Protein AF-0000000085982881 (afdb_homodimer)

Solvent-accessible surface area (backbone atoms only — not comparable to full-atom values): 13772 Å² total; per-residue (Å²): 132,64,97,68,72,75,80,65,68,78,67,70,74,71,64,94,89,65,89,44,67,68,53,47,46,51,52,54,54,51,57,74,67,52,83,73,64,44,65,70,77,75,68,86,85,74,81,63,82,67,53,65,55,58,50,71,66,59,42,52,50,23,53,49,47,44,50,48,33,47,68,53,37,82,87,60,57,68,66,47,57,50,24,48,45,52,40,51,42,51,52,52,43,43,70,74,50,45,78,61,60,71,56,57,62,56,56,63,70,71,104,131,65,100,67,73,77,83,63,68,79,66,72,72,71,66,95,90,66,89,44,67,68,52,47,47,50,53,55,54,50,57,74,69,53,85,73,66,45,68,67,78,74,69,86,83,74,82,62,82,67,53,65,56,59,51,71,67,56,40,54,50,23,52,50,47,45,51,50,34,48,69,52,39,82,86,60,56,70,65,46,57,50,24,49,46,52,41,51,43,51,52,53,44,44,71,74,53,43,77,60,59,72,56,57,63,58,55,65,69,71,105

pLDDT: mean 71.27, std 25.79, range [20.33, 98.38]

Foldseek 3Di:
DPPPDPVPPPPPCPDDPDDDPVNVVVVVVVVVVDDDQADQPPDDDDPDPRPHDDDPVRVVVVLVVVVVVLVPDPPRDPVVVVVSVVVVVVVVCCVVPVPPPVPVVVVVVVD/DPPPDDVPPPPPCPDDPDDDPVNVVVVVVVVVVDDDQADPPPDDDDPDPRPHDDDPVRVVVVLVVVVVVLVPDPPRDPVVVVVSVVVVVVVVCCVVPVVPVVPVVVVVVVD

Structure (mmCIF, N/CA/C/O backbone):
data_AF-0000000085982881-model_v1
#
loop_
_entity.id
_entity.type
_entity.pdbx_description
1 polymer 'Uncharacterized protein'
#
loop_
_atom_site.group_PDB
_atom_site.id
_atom_site.type_symbol
_atom_site.label_atom_id
_atom_site.label_alt_id
_atom_site.label_comp_id
_atom_site.label_asym_id
_atom_site.label_entity_id
_atom_site.label_seq_id
_atom_site.pdbx_PDB_ins_code
_atom_site.Cartn_x
_atom_site.Cartn_y
_atom_site.Cartn_z
_atom_site.occupancy
_atom_site.B_iso_or_equiv
_atom_site.auth_seq_id
_atom_site.auth_comp_id
_atom_site.auth_asym_id
_atom_site.auth_atom_id
_atom_site.pdbx_PDB_model_num
ATOM 1 N N . MET A 1 1 ? 15.477 9.125 -12.07 1 20.52 1 MET A N 1
ATOM 2 C CA . MET A 1 1 ? 15.602 9.664 -10.719 1 20.52 1 MET A CA 1
ATOM 3 C C . MET A 1 1 ? 14.445 9.211 -9.844 1 20.52 1 MET A C 1
ATOM 5 O O . MET A 1 1 ? 13.281 9.477 -10.148 1 20.52 1 MET A O 1
ATOM 9 N N . LEU A 1 2 ? 14.336 8.102 -9.266 1 24.16 2 LEU A N 1
ATOM 10 C CA . LEU A 1 2 ? 13.297 7.508 -8.43 1 24.16 2 LEU A CA 1
ATOM 11 C C . LEU A 1 2 ? 12.891 8.453 -7.305 1 24.16 2 LEU A C 1
ATOM 13 O O . LEU A 1 2 ? 13.562 9.461 -7.066 1 24.16 2 LEU A O 1
ATOM 17 N N . LEU A 1 3 ? 12.398 8.141 -6.289 1 34.62 3 LEU A N 1
ATOM 18 C CA . LEU A 1 3 ? 11.969 8.969 -5.164 1 34.62 3 LEU A CA 1
ATOM 19 C C . LEU A 1 3 ? 13.062 9.945 -4.758 1 34.62 3 LEU A C 1
ATOM 21 O O . LEU A 1 3 ? 12.953 10.609 -3.721 1 34.62 3 LEU A O 1
ATOM 25 N N . ASP A 1 4 ? 14.109 10.258 -5.5 1 32.47 4 ASP A N 1
ATOM 26 C CA . ASP A 1 4 ? 15.141 11.219 -5.113 1 32.47 4 ASP A CA 1
ATOM 27 C C . ASP A 1 4 ? 14.555 12.617 -4.953 1 32.47 4 ASP A C 1
ATOM 29 O O . ASP A 1 4 ? 15.039 13.406 -4.141 1 32.47 4 ASP A O 1
ATOM 33 N N . ASP A 1 5 ? 13.984 13.195 -5.965 1 34.97 5 ASP A N 1
ATOM 34 C CA . ASP A 1 5 ? 14.156 14.641 -6.094 1 34.97 5 ASP A CA 1
ATOM 35 C C . ASP A 1 5 ? 13.43 15.375 -4.973 1 34.97 5 ASP A C 1
ATOM 37 O O . ASP A 1 5 ? 13.977 16.312 -4.379 1 34.97 5 ASP A O 1
ATOM 41 N N . PHE A 1 6 ? 12.055 15.688 -5.219 1 32.5 6 PHE A N 1
ATOM 42 C CA . PHE A 1 6 ? 11.43 16.953 -4.844 1 32.5 6 PHE A CA 1
ATOM 43 C C . PHE A 1 6 ? 11.031 16.953 -3.373 1 32.5 6 PHE A C 1
ATOM 45 O O . PHE A 1 6 ? 10.383 17.875 -2.896 1 32.5 6 PHE A O 1
ATOM 52 N N . LEU A 1 7 ? 11.102 15.781 -2.777 1 33.47 7 LEU A N 1
ATOM 53 C CA . LEU A 1 7 ? 10.523 16.094 -1.474 1 33.47 7 LEU A CA 1
ATOM 54 C C . LEU A 1 7 ? 11.422 17.031 -0.685 1 33.47 7 LEU A C 1
ATOM 56 O O . LEU A 1 7 ? 12.375 16.594 -0.042 1 33.47 7 LEU A O 1
ATOM 60 N N . PHE A 1 8 ? 11.953 18.094 -1.4 1 31.64 8 PHE A N 1
ATOM 61 C CA . PHE A 1 8 ? 12.727 19.094 -0.686 1 31.64 8 PHE A CA 1
ATOM 62 C C . PHE A 1 8 ? 11.977 19.594 0.542 1 31.64 8 PHE A C 1
ATOM 64 O O . PHE A 1 8 ? 10.992 20.328 0.418 1 31.64 8 PHE A O 1
ATOM 71 N N . LEU A 1 9 ? 11.68 18.719 1.398 1 33.81 9 LEU A N 1
ATOM 72 C CA . LEU A 1 9 ? 11.125 19.266 2.629 1 33.81 9 LEU A CA 1
ATOM 73 C C . LEU A 1 9 ? 12.07 20.312 3.225 1 33.81 9 LEU A C 1
ATOM 75 O O . LEU A 1 9 ? 13.234 20.016 3.506 1 33.81 9 LEU A O 1
ATOM 79 N N . ASP A 1 10 ? 11.898 21.484 2.812 1 35.62 10 ASP A N 1
ATOM 80 C CA . ASP A 1 10 ? 12.453 22.641 3.5 1 35.62 10 ASP A CA 1
ATOM 81 C C . ASP A 1 10 ? 12.352 22.484 5.016 1 35.62 10 ASP A C 1
ATOM 83 O O . ASP A 1 10 ? 11.523 23.141 5.656 1 35.62 10 ASP A O 1
ATOM 87 N N . SER A 1 11 ? 12.125 21.266 5.492 1 39.41 11 SER A N 1
ATOM 88 C CA . SER A 1 11 ? 11.938 21.344 6.938 1 39.41 11 SER A CA 1
ATOM 89 C C . SER A 1 11 ? 13.164 21.953 7.617 1 39.41 11 SER A C 1
ATOM 91 O O . SER A 1 11 ? 14.289 21.484 7.426 1 39.41 11 SER A O 1
ATOM 93 N N . GLU A 1 12 ? 13.188 23.203 7.785 1 36.84 12 GLU A N 1
ATOM 94 C CA . GLU A 1 12 ? 14.07 23.938 8.68 1 36.84 12 GLU A CA 1
ATOM 95 C C . GLU A 1 12 ? 14.305 23.188 9.984 1 36.84 12 GLU A C 1
ATOM 97 O O . GLU A 1 12 ? 14.852 23.734 10.938 1 36.84 12 GLU A O 1
ATOM 102 N N . ALA A 1 13 ? 13.406 22.297 10.383 1 40.69 13 ALA A N 1
ATOM 103 C CA . ALA A 1 13 ? 13.656 22 11.797 1 40.69 13 ALA A CA 1
ATOM 104 C C . ALA A 1 13 ? 15.062 21.453 12 1 40.69 13 ALA A C 1
ATOM 106 O O . ALA A 1 13 ? 15.328 20.297 11.672 1 40.69 13 ALA A O 1
ATOM 107 N N . GLU A 1 14 ? 16.047 22.047 11.695 1 38.06 14 GLU A N 1
ATOM 108 C CA . GLU A 1 14 ? 17.375 21.781 12.25 1 38.06 14 GLU A CA 1
ATOM 109 C C . GLU A 1 14 ? 17.297 21.469 13.742 1 38.06 14 GLU A C 1
ATOM 111 O O . GLU A 1 14 ? 18.312 21.484 14.438 1 38.06 14 GLU A O 1
ATOM 116 N N . THR A 1 15 ? 16.266 21.875 14.453 1 41.94 15 THR A N 1
ATOM 117 C CA . THR A 1 15 ? 16.516 21.641 15.875 1 41.94 15 THR A CA 1
ATOM 118 C C . THR A 1 15 ? 16.844 20.156 16.125 1 41.94 15 THR A C 1
ATOM 120 O O . THR A 1 15 ? 16.5 19.297 15.305 1 41.94 15 THR A O 1
ATOM 123 N N . SER A 1 16 ? 17.406 19.625 17.312 1 47.94 16 SER A N 1
ATOM 124 C CA . SER A 1 16 ? 18.156 18.438 17.703 1 47.94 16 SER A CA 1
ATOM 125 C C . SER A 1 16 ? 17.516 17.172 17.109 1 47.94 16 SER A C 1
ATOM 127 O O . SER A 1 16 ? 18.203 16.391 16.438 1 47.94 16 SER A O 1
ATOM 129 N N . GLY A 1 17 ? 16.672 16.188 18.031 1 57.06 17 GLY A N 1
ATOM 130 C CA . GLY A 1 17 ? 16.109 14.867 18.234 1 57.06 17 GLY A CA 1
ATOM 131 C C . GLY A 1 17 ? 14.797 14.656 17.516 1 57.06 17 GLY A C 1
ATOM 132 O O . GLY A 1 17 ? 14.078 13.688 17.781 1 57.06 17 GLY A O 1
ATOM 133 N N . ALA A 1 18 ? 14.336 15.648 16.828 1 69.38 18 ALA A N 1
ATOM 134 C CA . ALA A 1 18 ? 12.977 15.617 16.312 1 69.38 18 ALA A CA 1
ATOM 135 C C . ALA A 1 18 ? 12.906 14.836 15 1 69.38 18 ALA A C 1
ATOM 137 O O . ALA A 1 18 ? 13.883 14.805 14.234 1 69.38 18 ALA A O 1
ATOM 138 N N . LEU A 1 19 ? 11.977 13.969 14.867 1 79.88 19 LEU A N 1
ATOM 139 C CA . LEU A 1 19 ? 11.664 13.203 13.664 1 79.88 19 LEU A CA 1
ATOM 140 C C . LEU A 1 19 ? 11.727 14.086 12.422 1 79.88 19 LEU A C 1
ATOM 142 O O . LEU A 1 19 ? 11.203 15.203 12.43 1 79.88 19 LEU A O 1
ATOM 146 N N . THR A 1 20 ? 12.656 13.789 11.516 1 87.25 20 THR A N 1
ATOM 147 C CA . THR A 1 20 ? 12.734 14.484 10.234 1 87.25 20 THR A CA 1
ATOM 148 C C . THR A 1 20 ? 12.125 13.633 9.117 1 87.25 20 THR A C 1
ATOM 150 O O . THR A 1 20 ? 11.883 12.445 9.305 1 87.25 20 THR A O 1
ATOM 153 N N . GLU A 1 21 ? 11.867 14.305 8.086 1 87.38 21 GLU A N 1
ATOM 154 C CA . GLU A 1 21 ? 11.391 13.555 6.926 1 87.38 21 GLU A CA 1
ATOM 155 C C . GLU A 1 21 ? 12.391 12.4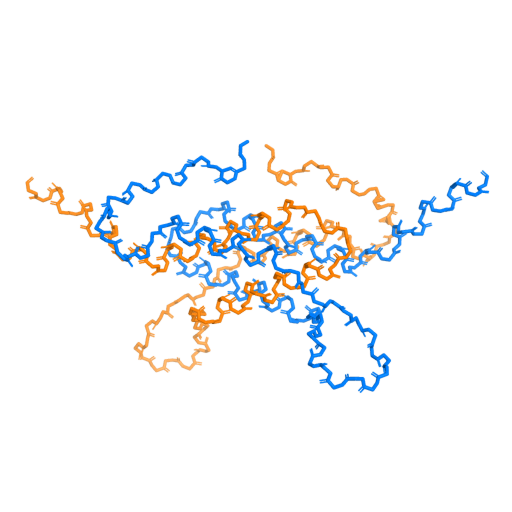84 6.504 1 87.38 21 GLU A C 1
ATOM 157 O O . GLU A 1 21 ? 11.992 11.398 6.066 1 87.38 21 GLU A O 1
ATOM 162 N N . SER A 1 22 ? 13.727 12.852 6.582 1 90.38 22 SER A N 1
ATOM 163 C CA . SER A 1 22 ? 14.766 11.883 6.258 1 90.38 22 SER A CA 1
ATOM 164 C C . SER A 1 22 ? 14.703 10.68 7.188 1 90.38 22 SER A C 1
ATOM 166 O O . SER A 1 22 ? 14.961 9.547 6.762 1 90.38 22 SER A O 1
ATOM 168 N N . ASP A 1 23 ? 14.344 10.828 8.375 1 91.06 23 ASP A N 1
ATOM 169 C CA . ASP A 1 23 ? 14.188 9.734 9.328 1 91.06 23 ASP A CA 1
ATOM 170 C C . ASP A 1 23 ? 13.062 8.789 8.891 1 91.06 23 ASP A C 1
ATOM 172 O O . ASP A 1 23 ? 13.195 7.57 8.992 1 91.06 23 ASP A O 1
ATOM 176 N N . ILE A 1 24 ? 12.008 9.367 8.461 1 92.5 24 ILE A N 1
ATOM 177 C CA . ILE A 1 24 ? 10.867 8.578 7.992 1 92.5 24 ILE A CA 1
ATOM 178 C C . ILE A 1 24 ? 11.281 7.746 6.781 1 92.5 24 ILE A C 1
ATOM 180 O O . ILE A 1 24 ? 11.023 6.539 6.738 1 92.5 24 ILE A O 1
ATOM 184 N N . LEU A 1 25 ? 11.914 8.43 5.855 1 93.94 25 LEU A N 1
ATOM 185 C CA . LEU A 1 25 ? 12.367 7.734 4.656 1 93.94 25 LEU A CA 1
ATOM 186 C C . LEU A 1 25 ? 13.289 6.574 5.02 1 93.94 25 LEU A C 1
ATOM 188 O O . LEU A 1 25 ? 13.133 5.469 4.5 1 93.94 25 LEU A O 1
ATOM 192 N N . ASN A 1 26 ? 14.219 6.805 5.867 1 92.62 26 ASN A N 1
ATOM 193 C CA . ASN A 1 26 ? 15.164 5.77 6.277 1 92.62 26 ASN A CA 1
ATOM 194 C C . ASN A 1 26 ? 14.453 4.613 6.98 1 92.62 26 ASN A C 1
ATOM 196 O O . ASN A 1 26 ? 14.781 3.449 6.754 1 92.62 26 ASN A O 1
ATOM 200 N N . SER A 1 27 ? 13.555 4.949 7.832 1 92.5 27 SER A N 1
ATOM 201 C CA . SER A 1 27 ? 12.805 3.93 8.555 1 92.5 27 SER A CA 1
ATOM 202 C C . SER A 1 27 ? 12.031 3.027 7.605 1 92.5 27 SER A C 1
ATOM 204 O O . SER A 1 27 ? 12.086 1.801 7.715 1 92.5 27 SER A O 1
ATOM 206 N N . VAL A 1 28 ? 11.328 3.635 6.68 1 94.19 28 VAL A N 1
ATOM 207 C CA . VAL A 1 28 ? 10.516 2.877 5.738 1 94.19 28 VAL A CA 1
ATOM 208 C C . VAL A 1 28 ? 11.414 2.041 4.828 1 94.19 28 VAL A C 1
ATOM 210 O O . VAL A 1 28 ? 11.109 0.881 4.543 1 94.19 28 VAL A O 1
ATOM 213 N N . THR A 1 29 ? 12.516 2.578 4.34 1 93.19 29 THR A N 1
ATOM 214 C CA . THR A 1 29 ? 13.469 1.864 3.5 1 93.19 29 THR A CA 1
ATOM 215 C C . THR A 1 29 ? 14.016 0.638 4.223 1 93.19 29 THR A C 1
ATOM 217 O O . THR A 1 29 ? 14.164 -0.43 3.625 1 93.19 29 THR A O 1
ATOM 220 N N . ASN A 1 30 ? 14.312 0.793 5.469 1 91.94 30 ASN A N 1
ATOM 221 C CA . ASN A 1 30 ? 14.82 -0.317 6.266 1 91.94 30 ASN A CA 1
ATOM 222 C C . ASN A 1 30 ? 13.797 -1.448 6.367 1 91.94 30 ASN A C 1
ATOM 224 O O . ASN A 1 30 ? 14.164 -2.625 6.344 1 91.94 30 ASN A O 1
ATOM 228 N N . LYS A 1 31 ? 12.562 -1.163 6.504 1 90.12 31 LYS A N 1
ATOM 229 C CA . LYS A 1 31 ? 11.516 -2.174 6.539 1 90.12 31 LYS A CA 1
ATOM 230 C C . LYS A 1 31 ? 11.484 -2.992 5.254 1 90.12 31 LYS A C 1
ATOM 232 O O . LYS A 1 31 ? 11.273 -4.203 5.285 1 90.12 31 LYS A O 1
ATOM 237 N N . ASN A 1 32 ? 11.68 -2.289 4.125 1 88 32 ASN A N 1
ATOM 238 C CA . ASN A 1 32 ? 11.664 -2.949 2.822 1 88 32 ASN A CA 1
ATOM 239 C C . ASN A 1 32 ? 12.828 -3.924 2.674 1 88 32 ASN A C 1
ATOM 241 O O . ASN A 1 32 ? 12.742 -4.887 1.908 1 88 32 ASN A O 1
ATOM 245 N N . SER A 1 33 ? 13.852 -3.67 3.381 1 85.44 33 SER A N 1
ATOM 246 C CA . SER A 1 33 ? 15.062 -4.469 3.227 1 85.44 33 SER A CA 1
ATOM 247 C C . SER A 1 33 ? 15.102 -5.617 4.23 1 85.44 33 SER A C 1
ATOM 249 O O . SER A 1 33 ? 15.938 -6.516 4.121 1 85.44 33 SER A O 1
ATOM 251 N N . THR A 1 34 ? 14.172 -5.586 5.195 1 81.25 34 THR A N 1
ATOM 252 C CA . THR A 1 34 ? 14.148 -6.66 6.184 1 81.25 34 THR A CA 1
ATOM 253 C C . THR A 1 34 ? 13.383 -7.867 5.648 1 81.25 34 THR A C 1
ATOM 255 O O . THR A 1 34 ? 12.188 -7.777 5.355 1 81.25 34 THR A O 1
ATOM 258 N N . ALA A 1 35 ? 14.117 -8.914 5.402 1 70 35 ALA A N 1
ATOM 259 C CA . ALA A 1 35 ? 13.562 -10.133 4.82 1 70 35 ALA A CA 1
ATOM 260 C C . ALA A 1 35 ? 12.602 -10.812 5.797 1 70 35 ALA A C 1
ATOM 262 O O . ALA A 1 35 ? 12.867 -10.859 7 1 70 35 ALA A O 1
ATOM 263 N N . MET A 1 36 ? 11.445 -11.125 5.184 1 74 36 MET A N 1
ATOM 264 C CA . MET A 1 36 ? 10.484 -11.898 5.965 1 74 36 MET A CA 1
ATOM 265 C C . MET A 1 36 ? 10.523 -13.375 5.574 1 74 36 MET A C 1
ATOM 267 O O . MET A 1 36 ? 10.867 -13.711 4.438 1 74 36 MET A O 1
ATOM 271 N N . ASP A 1 37 ? 10.375 -14.25 6.543 1 73.44 37 ASP A N 1
ATOM 272 C CA . ASP A 1 37 ? 10.258 -15.68 6.258 1 73.44 37 ASP A CA 1
ATOM 273 C C . ASP A 1 37 ? 8.883 -16 5.684 1 73.44 37 ASP A C 1
ATOM 275 O O . ASP A 1 37 ? 7.867 -15.883 6.375 1 73.44 37 ASP A O 1
ATOM 279 N N . CYS A 1 38 ? 8.812 -16.234 4.363 1 77.38 38 CYS A N 1
ATOM 280 C CA . CYS A 1 38 ? 7.562 -16.484 3.652 1 77.38 38 CYS A CA 1
ATOM 281 C C . CYS A 1 38 ? 7.184 -17.953 3.707 1 77.38 38 CYS A C 1
ATOM 283 O O . CYS A 1 38 ? 6.301 -18.406 2.977 1 77.38 38 CYS A O 1
ATOM 285 N N . ASN A 1 39 ? 7.879 -18.828 4.359 1 62.91 39 ASN A N 1
ATOM 286 C CA . ASN A 1 39 ? 7.676 -20.266 4.359 1 62.91 39 ASN A CA 1
ATOM 287 C C . ASN A 1 39 ? 6.203 -20.625 4.531 1 62.91 39 ASN A C 1
ATOM 289 O O . ASN A 1 39 ? 5.516 -20.047 5.379 1 62.91 39 ASN A O 1
ATOM 293 N N . LYS A 1 40 ? 5.559 -20.938 3.326 1 54.91 40 LYS A N 1
ATOM 294 C CA . LYS A 1 40 ? 4.215 -21.516 3.316 1 54.91 40 LYS A CA 1
ATOM 295 C C . LYS A 1 40 ? 4.145 -22.75 4.203 1 54.91 40 LYS A C 1
ATOM 297 O O . LYS A 1 40 ? 3.09 -23.375 4.316 1 54.91 40 LYS A O 1
ATOM 302 N N . ASP A 1 41 ? 5.141 -23.688 3.947 1 47.84 41 ASP A N 1
ATOM 303 C CA . ASP A 1 41 ? 4.883 -25.109 4.184 1 47.84 41 ASP A CA 1
ATOM 304 C C . ASP A 1 41 ? 4.246 -25.328 5.555 1 47.84 41 ASP A C 1
ATOM 306 O O . ASP A 1 41 ? 4.82 -24.953 6.582 1 47.84 41 ASP A O 1
ATOM 310 N N . GLU A 1 42 ? 2.99 -25.312 5.566 1 43.66 42 GLU A N 1
ATOM 311 C CA . GLU A 1 42 ? 2.273 -26.078 6.582 1 43.66 42 GLU A CA 1
ATOM 312 C C . GLU A 1 42 ? 3.111 -27.25 7.086 1 43.66 42 GLU A C 1
ATOM 314 O O . GLU A 1 42 ? 2.611 -28.109 7.809 1 43.66 42 GLU A O 1
ATOM 319 N N . ASP A 1 43 ? 3.986 -27.875 6.309 1 42.09 43 ASP A N 1
ATOM 320 C CA . ASP A 1 43 ? 4.352 -29.141 6.945 1 42.09 43 ASP A CA 1
ATOM 321 C C . ASP A 1 43 ? 4.645 -28.938 8.43 1 42.09 43 ASP A C 1
ATOM 323 O O . ASP A 1 43 ? 4.109 -29.656 9.273 1 42.09 43 ASP A O 1
ATOM 327 N N . GLU A 1 44 ? 5.98 -29.5 8.953 1 41.38 44 GLU A N 1
ATOM 328 C CA . GLU A 1 44 ? 6.363 -30.141 10.211 1 41.38 44 GLU A CA 1
ATOM 329 C C . GLU A 1 44 ? 6.234 -29.172 11.383 1 41.38 44 GLU A C 1
ATOM 331 O O . GLU A 1 44 ? 6.129 -27.969 11.188 1 41.38 44 GLU A O 1
ATOM 336 N N . ASN A 1 45 ? 6.82 -29.516 12.695 1 38.78 45 ASN A N 1
ATOM 337 C CA . ASN A 1 45 ? 6.918 -29.422 14.148 1 38.78 45 ASN A CA 1
ATOM 338 C C . ASN A 1 45 ? 7.383 -28.047 14.594 1 38.78 45 ASN A C 1
ATOM 340 O O . ASN A 1 45 ? 7.637 -27.828 15.781 1 38.78 45 ASN A O 1
ATOM 344 N N . ASP A 1 46 ? 8.352 -27.328 13.914 1 46.41 46 ASP A N 1
ATOM 345 C CA . ASP A 1 46 ? 9.055 -26.391 14.789 1 46.41 46 ASP A CA 1
ATOM 346 C C . ASP A 1 46 ? 8.195 -25.172 15.086 1 46.41 46 ASP A C 1
ATOM 348 O O . ASP A 1 46 ? 7.523 -24.641 14.203 1 46.41 46 ASP A O 1
ATOM 352 N N . ASP A 1 47 ? 7.699 -24.891 16.234 1 42.25 47 ASP A N 1
ATOM 353 C CA . ASP A 1 47 ? 7.094 -23.875 17.094 1 42.25 47 ASP A CA 1
ATOM 354 C C . ASP A 1 47 ? 7.445 -22.469 16.625 1 42.25 47 ASP A C 1
ATOM 356 O O . ASP A 1 47 ? 7.23 -21.484 17.344 1 42.25 47 ASP A O 1
ATOM 360 N N . ASN A 1 48 ? 8.469 -22.391 15.734 1 45.91 48 ASN A N 1
ATOM 361 C CA . ASN A 1 48 ? 8.836 -21 15.523 1 45.91 48 ASN A CA 1
ATOM 362 C C . ASN A 1 48 ? 7.711 -20.219 14.859 1 45.91 48 ASN A C 1
ATOM 364 O O . ASN A 1 48 ? 7.012 -20.734 13.984 1 45.91 48 ASN A O 1
ATOM 368 N N . GLU A 1 49 ? 7.168 -19.25 15.438 1 47.59 49 GLU A N 1
ATOM 369 C CA . GLU A 1 49 ? 6.148 -18.312 14.984 1 47.59 49 GLU A CA 1
ATOM 370 C C . GLU A 1 49 ? 6.215 -18.109 13.469 1 47.59 49 GLU A C 1
ATOM 372 O O . GLU A 1 49 ? 7.086 -17.406 12.969 1 47.59 49 GLU A O 1
ATOM 377 N N . GLU A 1 50 ? 6.16 -19.047 12.578 1 49.72 50 GLU A N 1
ATOM 378 C CA . GLU A 1 50 ? 6.109 -19.047 11.117 1 49.72 50 GLU A CA 1
ATOM 379 C C . GLU A 1 50 ? 5.367 -17.828 10.586 1 49.72 50 GLU A C 1
ATOM 381 O O . GLU A 1 50 ? 4.238 -17.547 10.992 1 49.72 50 GLU A O 1
ATOM 386 N N . ILE A 1 51 ? 5.996 -16.625 10.477 1 57.84 51 ILE A N 1
ATOM 387 C CA . ILE A 1 51 ? 5.391 -15.445 9.875 1 57.84 51 ILE A CA 1
ATOM 388 C C . ILE A 1 51 ? 4.617 -15.844 8.625 1 57.84 51 ILE A C 1
ATOM 390 O O . ILE A 1 51 ? 5.207 -16.297 7.633 1 57.84 51 ILE A O 1
ATOM 394 N N . ASN A 1 52 ? 3.383 -16.359 8.727 1 75.12 52 ASN A N 1
ATOM 395 C CA . ASN A 1 52 ? 2.486 -16.797 7.664 1 75.12 52 ASN A CA 1
ATOM 396 C C . ASN A 1 52 ? 2.275 -15.695 6.625 1 75.12 52 ASN A C 1
ATOM 398 O O . ASN A 1 52 ? 2.166 -14.516 6.973 1 75.12 52 ASN A O 1
ATOM 402 N N . LYS A 1 53 ? 2.6 -15.875 5.418 1 85.44 53 LYS A N 1
ATOM 403 C CA . LYS A 1 53 ? 2.238 -15.016 4.297 1 85.44 53 LYS A CA 1
ATOM 404 C C . LYS A 1 53 ? 0.788 -14.555 4.402 1 85.44 53 LYS A C 1
ATOM 406 O O . LYS A 1 53 ? -0.105 -15.352 4.695 1 85.44 53 LYS A O 1
ATOM 411 N N . PRO A 1 54 ? 0.621 -13.266 4.297 1 93.38 54 PRO A N 1
ATOM 412 C CA . PRO A 1 54 ? -0.763 -12.789 4.309 1 93.38 54 PRO A CA 1
ATOM 413 C C . PRO A 1 54 ? -1.626 -13.445 3.234 1 93.38 54 PRO A C 1
ATOM 415 O O . PRO A 1 54 ? -1.139 -13.734 2.139 1 93.38 54 PRO A O 1
ATOM 418 N N . SER A 1 55 ? -2.885 -13.734 3.627 1 91 55 SER A N 1
ATOM 419 C CA . SER A 1 55 ? -3.834 -14.273 2.66 1 91 55 SER A CA 1
ATOM 420 C C . SER A 1 55 ? -4.234 -13.227 1.63 1 91 55 SER A C 1
ATOM 422 O O . SER A 1 55 ? -3.9 -12.047 1.773 1 91 55 SER A O 1
ATOM 424 N N . TYR A 1 56 ? -4.891 -13.68 0.654 1 93.12 56 TYR A N 1
ATOM 425 C CA . TYR A 1 56 ? -5.414 -12.766 -0.357 1 93.12 56 TYR A CA 1
ATOM 426 C C . TYR A 1 56 ? -6.348 -11.742 0.268 1 93.12 56 TYR A C 1
ATOM 428 O O . TYR A 1 56 ? -6.234 -10.539 -0.01 1 93.12 56 TYR A O 1
ATOM 436 N N . ASP A 1 57 ? -7.254 -12.148 1.134 1 94.94 57 ASP A N 1
ATOM 437 C CA . ASP A 1 57 ? -8.195 -11.227 1.759 1 94.94 57 ASP A CA 1
ATOM 438 C C . ASP A 1 57 ? -7.473 -10.195 2.623 1 94.94 57 ASP A C 1
ATOM 440 O O . ASP A 1 57 ? -7.852 -9.023 2.648 1 94.94 57 ASP A O 1
ATOM 444 N N . GLU A 1 58 ? -6.457 -10.641 3.332 1 96.06 58 GLU A N 1
ATOM 445 C CA . GLU A 1 58 ? -5.68 -9.711 4.145 1 96.06 58 GLU A CA 1
ATOM 446 C C . GLU A 1 58 ? -5.012 -8.648 3.277 1 96.06 58 GLU A C 1
ATOM 448 O O . GLU A 1 58 ? -4.996 -7.473 3.635 1 96.06 58 GLU A O 1
ATOM 453 N N . MET A 1 59 ? -4.539 -9.078 2.174 1 97.12 59 MET A N 1
ATOM 454 C CA . MET A 1 59 ? -3.893 -8.148 1.25 1 97.12 59 MET A CA 1
ATOM 455 C C . MET A 1 59 ? -4.898 -7.145 0.694 1 97.12 59 MET A C 1
ATOM 457 O O . MET A 1 59 ? -4.688 -5.934 0.784 1 97.12 59 MET A O 1
ATOM 461 N N . ILE A 1 60 ? -5.984 -7.602 0.244 1 97.81 60 ILE A N 1
ATOM 462 C CA . ILE A 1 60 ? -6.98 -6.742 -0.385 1 97.81 60 ILE A CA 1
ATOM 463 C C . ILE A 1 60 ? -7.547 -5.766 0.646 1 97.81 60 ILE A C 1
ATOM 465 O O . ILE A 1 60 ? -7.707 -4.578 0.362 1 97.81 60 ILE A O 1
ATOM 469 N N . ASN A 1 61 ? -7.762 -6.238 1.79 1 96.44 61 ASN A N 1
ATOM 470 C CA . ASN A 1 61 ? -8.258 -5.375 2.857 1 96.44 61 ASN A CA 1
ATOM 471 C C . ASN A 1 61 ? -7.234 -4.301 3.225 1 96.44 61 ASN A C 1
ATOM 473 O O . ASN A 1 61 ? -7.605 -3.174 3.551 1 96.44 61 ASN A O 1
ATOM 477 N N . SER A 1 62 ? -5.996 -4.703 3.229 1 97.94 62 SER A N 1
ATOM 478 C CA . SER A 1 62 ? -4.949 -3.734 3.527 1 97.94 62 SER A CA 1
ATOM 479 C C . SER A 1 62 ? -4.871 -2.656 2.453 1 97.94 62 SER A C 1
ATOM 481 O O . SER A 1 62 ? -4.742 -1.47 2.766 1 97.94 62 SER A O 1
ATOM 483 N N . PHE A 1 63 ? -5 -3.051 1.213 1 98.19 63 PHE A N 1
ATOM 484 C CA . PHE A 1 63 ? -5.039 -2.07 0.136 1 98.19 63 PHE A CA 1
ATOM 485 C C . PHE A 1 63 ? -6.219 -1.121 0.31 1 98.19 63 PHE A C 1
ATOM 487 O O . PHE A 1 63 ? -6.074 0.092 0.146 1 98.19 63 PHE A O 1
ATOM 494 N N . GLU A 1 64 ? -7.332 -1.635 0.689 1 95.5 64 GLU A N 1
ATOM 495 C CA . GLU A 1 64 ? -8.539 -0.831 0.88 1 95.5 64 GLU A CA 1
ATOM 496 C C . GLU A 1 64 ? -8.367 0.152 2.035 1 95.5 64 GLU A C 1
ATOM 498 O O . GLU A 1 64 ? -8.789 1.306 1.943 1 95.5 64 GLU A O 1
ATOM 503 N N . THR A 1 65 ? -7.828 -0.333 3.078 1 95.75 65 THR A N 1
ATOM 504 C CA . THR A 1 65 ? -7.59 0.514 4.242 1 95.75 65 THR A CA 1
ATOM 505 C C . THR A 1 65 ? -6.703 1.699 3.879 1 95.75 65 THR A C 1
ATOM 507 O O . THR A 1 65 ? -7.016 2.844 4.211 1 95.75 65 THR A O 1
ATOM 510 N N . ILE A 1 66 ? -5.57 1.389 3.186 1 98 66 ILE A N 1
ATOM 511 C CA . ILE A 1 66 ? -4.633 2.445 2.82 1 98 66 ILE A CA 1
ATOM 512 C C . ILE A 1 66 ? -5.305 3.422 1.858 1 98 66 ILE A C 1
ATOM 514 O O . ILE A 1 66 ? -5.148 4.637 1.992 1 98 66 ILE A O 1
ATOM 518 N N . ARG A 1 67 ? -6.086 2.863 0.946 1 96.81 67 ARG A N 1
ATOM 519 C CA . ARG A 1 67 ? -6.797 3.705 -0.008 1 96.81 67 ARG A CA 1
ATOM 520 C C . ARG A 1 67 ? -7.734 4.676 0.708 1 96.81 67 ARG A C 1
ATOM 522 O O . ARG A 1 67 ? -7.715 5.879 0.438 1 96.81 67 ARG A O 1
ATOM 529 N N . ARG A 1 68 ? -8.422 4.191 1.59 1 93.31 68 ARG A N 1
ATOM 530 C CA . ARG A 1 68 ? -9.359 5.012 2.354 1 93.31 68 ARG A CA 1
ATOM 531 C C . ARG A 1 68 ? -8.617 6.059 3.18 1 93.31 68 ARG A C 1
ATOM 533 O O . ARG A 1 68 ? -9.039 7.219 3.244 1 93.31 68 ARG A O 1
ATOM 540 N N . GLY A 1 69 ? -7.59 5.629 3.793 1 94.12 69 GLY A N 1
ATOM 541 C CA . GLY A 1 69 ? -6.812 6.562 4.59 1 94.12 69 GLY A CA 1
ATOM 542 C C . GLY A 1 69 ? -6.246 7.711 3.773 1 94.12 69 GLY A C 1
ATOM 543 O O . GLY A 1 69 ? -6.246 8.859 4.227 1 94.12 69 GLY A O 1
ATOM 544 N N . LEU A 1 70 ? -5.738 7.359 2.684 1 95.31 70 LEU A N 1
ATOM 545 C CA . LEU A 1 70 ? -5.164 8.383 1.817 1 95.31 70 LEU A CA 1
ATOM 546 C C . LEU A 1 70 ? -6.242 9.312 1.276 1 95.31 70 LEU A C 1
ATOM 548 O O . LEU A 1 70 ? -6.023 10.516 1.148 1 95.31 70 LEU A O 1
ATOM 552 N N . GLN A 1 71 ? -7.395 8.773 0.976 1 92.88 71 GLN A N 1
ATOM 553 C CA . GLN A 1 71 ? -8.516 9.57 0.483 1 92.88 71 GLN A CA 1
ATOM 554 C C . GLN A 1 71 ? -8.961 10.586 1.524 1 92.88 71 GLN A C 1
ATOM 556 O O . GLN A 1 71 ? -9.422 11.68 1.176 1 92.88 71 GLN A O 1
ATOM 561 N N . CYS A 1 72 ? -8.781 10.234 2.758 1 90.75 72 CYS A N 1
ATOM 562 C CA . CYS A 1 72 ? -9.234 11.102 3.838 1 90.75 72 CYS A CA 1
ATOM 563 C C . CYS 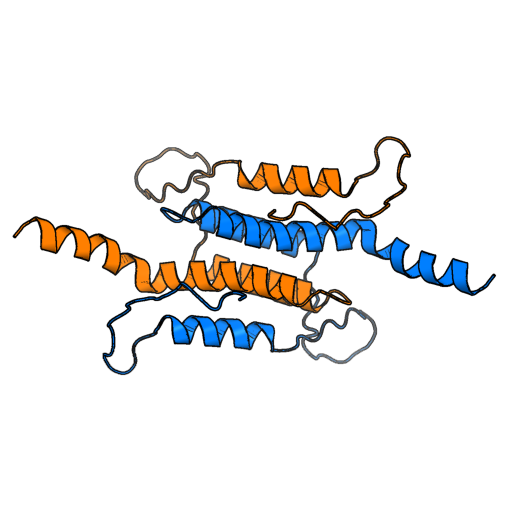A 1 72 ? -8.164 12.117 4.215 1 90.75 72 CYS A C 1
ATOM 565 O O . CYS A 1 72 ? -8.398 13 5.039 1 90.75 72 CYS A O 1
ATOM 567 N N . GLU A 1 73 ? -7.016 11.969 3.625 1 88.62 73 GLU A N 1
ATOM 568 C CA . GLU A 1 73 ? -5.984 12.984 3.822 1 88.62 73 GLU A CA 1
ATOM 569 C C . GLU A 1 73 ? -6.191 14.172 2.889 1 88.62 73 GLU A C 1
ATOM 571 O O . GLU A 1 73 ? -6.445 13.992 1.695 1 88.62 73 GLU A O 1
ATOM 576 N N . LYS A 1 74 ? -6.121 15.297 3.422 1 86 74 LYS A N 1
ATOM 577 C CA . LYS A 1 74 ? -6.293 16.5 2.611 1 86 74 LYS A CA 1
ATOM 578 C C . LYS A 1 74 ? -5.195 16.609 1.56 1 86 74 LYS A C 1
ATOM 580 O O . LYS A 1 74 ? -4.023 16.359 1.848 1 86 74 LYS A O 1
ATOM 585 N N . ASN A 1 75 ? -5.508 16.953 0.381 1 88.94 75 ASN A N 1
ATOM 586 C CA . ASN A 1 75 ? -4.625 17.328 -0.72 1 88.94 75 ASN A CA 1
ATOM 587 C C . ASN A 1 75 ? -3.674 16.188 -1.082 1 88.94 75 ASN A C 1
ATOM 589 O O . ASN A 1 75 ? -2.51 16.422 -1.408 1 88.94 75 ASN A O 1
ATOM 593 N N . THR A 1 76 ? -4.094 14.992 -0.913 1 92.06 76 THR A N 1
ATOM 594 C CA . THR A 1 76 ? -3.268 13.875 -1.353 1 92.06 76 THR A CA 1
ATOM 595 C C . THR A 1 76 ? -3.057 13.914 -2.863 1 92.06 76 THR A C 1
ATOM 597 O O . THR A 1 76 ? -4.023 13.93 -3.631 1 92.06 76 THR A O 1
ATOM 600 N N . PRO A 1 77 ? -1.786 13.922 -3.348 1 93.94 77 PRO A N 1
ATOM 601 C CA . PRO A 1 77 ? -1.525 13.961 -4.789 1 93.94 77 PRO A CA 1
ATOM 602 C C . PRO A 1 77 ? -2.012 12.703 -5.508 1 93.94 77 PRO A C 1
ATOM 604 O O . PRO A 1 77 ? -1.924 11.602 -4.961 1 93.94 77 PRO A O 1
ATOM 607 N N . GLU A 1 78 ? -2.418 12.867 -6.754 1 93.5 78 GLU A N 1
ATOM 608 C CA . GLU A 1 78 ? -2.883 11.758 -7.582 1 93.5 78 GLU A CA 1
ATOM 609 C C . GLU A 1 78 ? -1.799 10.695 -7.734 1 93.5 78 GLU A C 1
ATOM 611 O O . GLU A 1 78 ? -2.1 9.5 -7.812 1 93.5 78 GLU A O 1
ATOM 616 N N . GLY A 1 79 ? -0.569 11.141 -7.766 1 95.06 79 GLY A N 1
ATOM 617 C CA . GLY A 1 79 ? 0.547 10.219 -7.918 1 95.06 79 GLY A CA 1
ATOM 618 C C . GLY A 1 79 ? 0.644 9.203 -6.793 1 95.06 79 GLY A C 1
ATOM 619 O O . GLY A 1 79 ? 1.155 8.102 -6.988 1 95.06 79 GLY A O 1
ATOM 620 N N . ILE A 1 80 ? 0.16 9.617 -5.641 1 97.38 80 ILE A N 1
ATOM 621 C CA . ILE A 1 80 ? 0.203 8.711 -4.5 1 97.38 80 ILE A CA 1
ATOM 622 C C . ILE A 1 80 ? -0.82 7.594 -4.691 1 97.38 80 ILE A C 1
ATOM 624 O O . ILE A 1 80 ? -0.524 6.422 -4.441 1 97.38 80 ILE A O 1
ATOM 628 N N . PHE A 1 81 ? -2.008 7.895 -5.18 1 95.75 81 PHE A N 1
ATOM 629 C CA . PHE A 1 81 ? -2.992 6.871 -5.527 1 95.75 81 PHE A CA 1
ATOM 630 C C . PHE A 1 81 ? -2.48 5.988 -6.656 1 95.75 81 PHE A C 1
ATOM 632 O O . PHE A 1 81 ? -2.727 4.781 -6.668 1 95.75 81 PHE A O 1
ATOM 639 N N . GLY A 1 82 ? -1.772 6.582 -7.574 1 96.44 82 GLY A N 1
ATOM 640 C CA . GLY A 1 82 ? -1.157 5.812 -8.641 1 96.44 82 GLY A CA 1
ATOM 641 C C . GLY A 1 82 ? -0.132 4.812 -8.141 1 96.44 82 GLY A C 1
ATOM 642 O O . GLY A 1 82 ? -0.041 3.697 -8.664 1 96.44 82 GLY A O 1
ATOM 643 N N . ALA A 1 83 ? 0.667 5.223 -7.168 1 96.94 83 ALA A N 1
ATOM 644 C CA . ALA A 1 83 ? 1.649 4.32 -6.57 1 96.94 83 ALA A CA 1
ATOM 645 C C . ALA A 1 83 ? 0.968 3.139 -5.887 1 96.94 83 ALA A C 1
ATOM 647 O O . ALA A 1 83 ? 1.368 1.988 -6.082 1 96.94 83 ALA A O 1
ATOM 648 N N . LEU A 1 84 ? -0.123 3.395 -5.168 1 98.38 84 LEU A N 1
ATOM 649 C CA . LEU A 1 84 ? -0.88 2.33 -4.52 1 98.38 84 LEU A CA 1
ATOM 650 C C . LEU A 1 84 ? -1.505 1.399 -5.555 1 98.38 84 LEU A C 1
ATOM 652 O O . LEU A 1 84 ? -1.476 0.177 -5.395 1 98.38 84 LEU A O 1
ATOM 656 N N . GLN A 1 85 ? -1.99 1.984 -6.57 1 97.25 85 GLN A N 1
ATOM 657 C CA . GLN A 1 85 ? -2.604 1.219 -7.648 1 97.25 85 GLN A CA 1
ATOM 658 C C . GLN A 1 85 ? -1.595 0.272 -8.297 1 97.25 85 GLN A C 1
ATOM 660 O O . GLN A 1 85 ? -1.921 -0.877 -8.602 1 97.25 85 GLN A O 1
ATOM 665 N N . ARG A 1 86 ? -0.455 0.739 -8.492 1 97.31 86 ARG A N 1
ATOM 666 C CA . ARG A 1 86 ? 0.593 -0.087 -9.078 1 97.31 86 ARG A CA 1
ATOM 667 C C . ARG A 1 86 ? 0.854 -1.328 -8.234 1 97.31 86 ARG A C 1
ATOM 669 O O . ARG A 1 86 ? 0.963 -2.436 -8.758 1 97.31 86 ARG A O 1
ATOM 676 N N . CYS A 1 87 ? 0.882 -1.186 -6.969 1 98.38 87 CYS A N 1
ATOM 677 C CA . CYS A 1 87 ? 1.098 -2.311 -6.066 1 98.38 87 CYS A CA 1
ATOM 678 C C . CYS A 1 87 ? -0.081 -3.275 -6.109 1 98.38 87 CYS A C 1
ATOM 680 O O . CYS A 1 87 ? 0.106 -4.488 -6.227 1 98.38 87 CYS A O 1
ATOM 682 N N . GLU A 1 88 ? -1.271 -2.711 -6.082 1 98.12 88 GLU A N 1
ATOM 683 C CA . GLU A 1 88 ? -2.473 -3.537 -6.012 1 98.12 88 GLU A CA 1
ATOM 684 C C . GLU A 1 88 ? -2.682 -4.316 -7.309 1 98.12 88 GLU A C 1
ATOM 686 O O . GLU A 1 88 ? -2.98 -5.512 -7.277 1 98.12 88 GLU A O 1
ATOM 691 N N . VAL A 1 89 ? -2.504 -3.678 -8.391 1 96.5 89 VAL A N 1
ATOM 692 C CA . VAL A 1 89 ? -2.66 -4.316 -9.695 1 96.5 89 VAL A CA 1
ATOM 693 C C . VAL A 1 89 ? -1.619 -5.422 -9.852 1 96.5 89 VAL A C 1
ATOM 695 O O . VAL A 1 89 ? -1.935 -6.516 -10.328 1 96.5 89 VAL A O 1
ATOM 698 N N . TYR A 1 90 ? -0.367 -5.102 -9.461 1 96.19 90 TYR A N 1
ATOM 699 C CA . TYR A 1 90 ? 0.68 -6.113 -9.523 1 96.19 90 TYR A CA 1
ATOM 700 C C . TYR A 1 90 ? 0.295 -7.352 -8.727 1 96.19 90 TYR A C 1
ATOM 702 O O . TYR A 1 90 ? 0.345 -8.469 -9.242 1 96.19 90 TYR A O 1
ATOM 710 N N . TYR A 1 91 ? -0.063 -7.168 -7.516 1 96.62 91 TYR A N 1
ATOM 711 C CA . TYR A 1 91 ? -0.38 -8.281 -6.625 1 96.62 91 TYR A CA 1
ATOM 712 C C . TYR A 1 91 ? -1.545 -9.094 -7.164 1 96.62 91 TYR A C 1
ATOM 714 O O . TYR A 1 91 ? -1.479 -10.328 -7.211 1 96.62 91 TYR A O 1
ATOM 722 N N . GLU A 1 92 ? -2.645 -8.438 -7.594 1 93.5 92 GLU A N 1
ATOM 723 C CA . GLU A 1 92 ? -3.828 -9.141 -8.078 1 93.5 92 GLU A CA 1
ATOM 724 C C . GLU A 1 92 ? -3.531 -9.906 -9.367 1 93.5 92 GLU A C 1
ATOM 726 O O . GLU A 1 92 ? -4.008 -11.023 -9.555 1 93.5 92 GLU A O 1
ATOM 731 N N . THR A 1 93 ? -2.795 -9.227 -10.195 1 93.5 93 THR A N 1
ATOM 732 C CA . THR A 1 93 ? -2.416 -9.898 -11.43 1 93.5 93 THR A CA 1
ATOM 733 C C . THR A 1 93 ? -1.629 -11.172 -11.141 1 93.5 93 THR A C 1
ATOM 735 O O . THR A 1 93 ? -1.9 -12.227 -11.719 1 93.5 93 THR A O 1
ATOM 738 N N . LYS A 1 94 ? -0.644 -11.016 -10.242 1 91.81 94 LYS A N 1
ATOM 739 C CA . LYS A 1 94 ? 0.145 -12.18 -9.867 1 91.81 94 LYS A CA 1
ATOM 740 C C 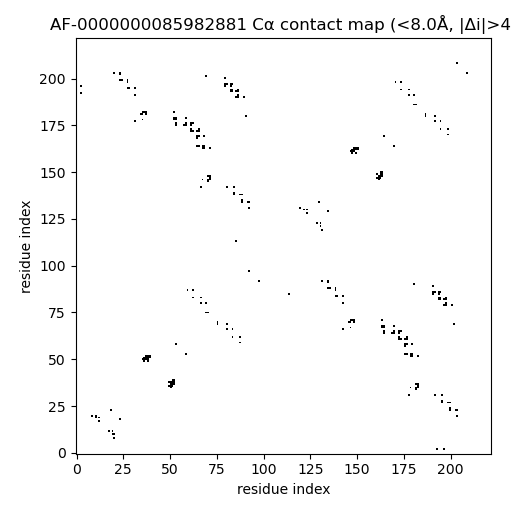. LYS A 1 94 ? -0.737 -13.266 -9.25 1 91.81 94 LYS A C 1
ATOM 742 O O . LYS A 1 94 ? -0.544 -14.453 -9.516 1 91.81 94 LYS A O 1
ATOM 747 N N . HIS A 1 95 ? -1.606 -12.93 -8.469 1 89.88 95 HIS A N 1
ATOM 748 C CA . HIS A 1 95 ? -2.479 -13.859 -7.762 1 89.88 95 HIS A CA 1
ATOM 749 C C . HIS A 1 95 ? -3.355 -14.641 -8.734 1 89.88 95 HIS A C 1
ATOM 751 O O . HIS A 1 95 ? -3.523 -15.852 -8.594 1 89.88 95 HIS A O 1
ATOM 757 N N . PHE A 1 96 ? -3.846 -13.945 -9.711 1 87.69 96 PHE A N 1
ATOM 758 C CA . PHE A 1 96 ? -4.832 -14.586 -10.57 1 87.69 96 PHE A CA 1
ATOM 759 C C . PHE A 1 96 ? -4.16 -15.195 -11.797 1 87.69 96 PHE A C 1
ATOM 761 O O . PHE A 1 96 ? -4.695 -16.125 -12.406 1 87.69 96 PHE A O 1
ATOM 768 N N . PHE A 1 97 ? -3.066 -14.664 -12.219 1 82.12 97 PHE A N 1
ATOM 769 C CA . PHE A 1 97 ? -2.451 -15.156 -13.445 1 82.12 97 PHE A CA 1
ATOM 770 C C . PHE A 1 97 ? -1.114 -15.828 -13.148 1 82.12 97 PHE A C 1
ATOM 772 O O . PHE A 1 97 ? -0.453 -16.328 -14.062 1 82.12 97 PHE A O 1
ATOM 779 N N . HIS A 1 98 ? -0.53 -15.773 -11.977 1 62.25 98 HIS A N 1
ATOM 780 C CA . HIS A 1 98 ? 0.781 -16.312 -11.641 1 62.25 98 HIS A CA 1
ATOM 781 C C . HIS A 1 98 ? 1.013 -17.656 -12.328 1 62.25 98 HIS A C 1
ATOM 783 O O . HIS A 1 98 ? 2.137 -17.969 -12.727 1 62.25 98 HIS A O 1
ATOM 789 N N . GLN A 1 99 ? 0.14 -18.688 -11.977 1 53.25 99 GLN A N 1
ATOM 790 C CA . GLN A 1 99 ? 0.654 -20.031 -12.18 1 53.25 99 GLN A CA 1
ATOM 791 C C . GLN A 1 99 ? 1.039 -20.266 -13.641 1 53.25 99 GLN A C 1
ATOM 793 O O . GLN A 1 99 ? 1.956 -21.031 -13.93 1 53.25 99 GLN A O 1
ATOM 798 N N . LYS A 1 100 ? 0.415 -19.734 -14.57 1 46.81 100 LYS A N 1
ATOM 799 C CA . LYS A 1 100 ? 0.555 -20.156 -15.953 1 46.81 100 LYS A CA 1
ATOM 800 C C . LYS A 1 100 ? 1.899 -19.719 -16.531 1 46.81 100 LYS A C 1
ATOM 802 O O . LYS A 1 100 ? 2.404 -20.344 -17.469 1 46.81 100 LYS A O 1
ATOM 807 N N . THR A 1 101 ? 2.496 -18.625 -16.062 1 42.28 101 THR A N 1
ATOM 808 C CA . THR A 1 101 ? 3.637 -18.172 -16.844 1 42.28 101 THR A CA 1
ATOM 809 C C . THR A 1 101 ? 4.867 -19.031 -16.547 1 42.28 101 THR A C 1
ATOM 811 O O . THR A 1 101 ? 5.809 -19.062 -17.344 1 42.28 101 THR A O 1
ATOM 814 N N . GLU A 1 102 ? 4.996 -19.516 -15.398 1 43.25 102 GLU A N 1
ATOM 815 C CA . GLU A 1 102 ? 6.176 -20.359 -15.242 1 43.25 102 GLU A CA 1
ATOM 816 C C . GLU A 1 102 ? 6.152 -21.547 -16.203 1 43.25 102 GLU A C 1
ATOM 818 O O . GLU A 1 102 ? 7.203 -22.062 -16.578 1 43.25 102 GLU A O 1
ATOM 823 N N . THR A 1 103 ? 4.984 -21.969 -16.516 1 37.62 103 THR A N 1
ATOM 824 C CA . THR A 1 103 ? 4.93 -23.203 -17.281 1 37.62 103 THR A CA 1
ATOM 825 C C . THR A 1 103 ? 5.184 -22.922 -18.766 1 37.62 103 THR A C 1
ATOM 827 O O . THR A 1 103 ? 5.52 -23.828 -19.531 1 37.62 103 THR A O 1
ATOM 830 N N . LYS A 1 104 ? 4.875 -21.734 -19.391 1 38.22 104 LYS A N 1
ATOM 831 C CA . LYS A 1 104 ? 5.062 -21.625 -20.844 1 38.22 104 LYS A CA 1
ATOM 832 C C . LYS A 1 104 ? 6.543 -21.547 -21.188 1 38.22 104 LYS A C 1
ATOM 834 O O . LYS A 1 104 ? 6.914 -21.641 -22.359 1 38.22 104 LYS A O 1
ATOM 839 N N . LEU A 1 105 ? 7.406 -21 -20.359 1 36.62 105 LEU A N 1
ATOM 840 C CA . LEU A 1 105 ? 8.773 -20.953 -20.875 1 36.62 105 LEU A CA 1
ATOM 841 C C . LEU A 1 105 ? 9.352 -22.359 -21 1 36.62 105 LEU A C 1
ATOM 843 O O . LEU A 1 105 ? 10.18 -22.625 -21.875 1 36.62 105 LEU A O 1
ATOM 847 N N . THR A 1 106 ? 8.883 -23.234 -20.188 1 35.09 106 THR A N 1
ATOM 848 C CA . THR A 1 106 ? 9.516 -24.547 -20.266 1 35.09 106 THR A CA 1
ATOM 849 C C . THR A 1 106 ? 9.031 -25.297 -21.5 1 35.09 106 THR A C 1
ATOM 851 O O . THR A 1 106 ? 9.672 -26.266 -21.922 1 35.09 106 THR A O 1
ATOM 854 N N . VAL A 1 107 ? 7.895 -24.984 -21.922 1 35.44 107 VAL A N 1
ATOM 855 C CA . VAL A 1 107 ? 7.426 -25.828 -23.016 1 35.44 107 VAL A CA 1
ATOM 856 C C . VAL A 1 107 ? 8.211 -25.516 -24.281 1 35.44 107 VAL A C 1
ATOM 858 O O . VAL A 1 107 ? 8.547 -26.406 -25.062 1 35.44 107 VAL A O 1
ATOM 861 N N . PHE A 1 108 ? 8.57 -24.25 -24.516 1 39.56 108 PHE A N 1
ATOM 862 C CA . PHE A 1 108 ? 9.133 -24.062 -25.844 1 39.56 108 PHE A CA 1
ATOM 863 C C . PHE A 1 108 ? 10.57 -24.562 -25.906 1 39.56 108 PHE A C 1
ATOM 865 O O . PHE A 1 108 ? 11.078 -24.875 -26.984 1 39.56 108 PHE A O 1
ATOM 872 N N . MET A 1 109 ? 11.258 -24.594 -24.656 1 36.72 109 MET A N 1
ATOM 873 C CA . MET A 1 109 ? 12.648 -25 -24.844 1 36.72 109 MET A CA 1
ATOM 874 C C . MET A 1 109 ? 12.734 -26.516 -25.062 1 36.72 109 MET A C 1
ATOM 876 O O . MET A 1 109 ? 13.766 -27.016 -25.516 1 36.72 109 MET A O 1
ATOM 880 N N . SER A 1 110 ? 11.781 -27.203 -24.531 1 31.86 110 SER A N 1
ATOM 881 C CA . SER A 1 110 ? 12.062 -28.641 -24.672 1 31.86 110 SER A CA 1
ATOM 882 C C . SER A 1 110 ? 11.688 -29.141 -26.062 1 31.86 110 SER A C 1
ATOM 884 O O . SER A 1 110 ? 11.977 -30.281 -26.422 1 31.86 110 SER A O 1
ATOM 886 N N . ASN A 1 111 ? 10.984 -28.422 -26.938 1 30.72 111 ASN A N 1
ATOM 887 C CA . ASN A 1 111 ? 10.875 -29.125 -28.219 1 30.72 111 ASN A CA 1
ATOM 888 C C . ASN A 1 111 ? 12.07 -28.812 -29.125 1 30.72 111 ASN A C 1
ATOM 890 O O . ASN A 1 111 ? 12.477 -27.672 -29.266 1 30.72 111 ASN A O 1
ATOM 894 N N . MET B 1 1 ? 4.191 9.094 -19.766 1 20.33 1 MET B N 1
ATOM 895 C CA . MET B 1 1 ? 3.445 7.867 -20.016 1 20.33 1 MET B CA 1
ATOM 896 C C . MET B 1 1 ? 3.295 7.051 -18.734 1 20.33 1 MET B C 1
ATOM 898 O O . MET B 1 1 ? 4.289 6.621 -18.141 1 20.33 1 MET B O 1
ATOM 902 N N . LEU B 1 2 ? 2.502 7.258 -17.797 1 23.36 2 LEU B N 1
ATOM 903 C CA . LEU B 1 2 ? 2.344 6.617 -16.5 1 23.36 2 LEU B CA 1
ATOM 904 C C . LEU B 1 2 ? 2.203 5.105 -16.656 1 23.36 2 LEU B C 1
ATOM 906 O O . LEU B 1 2 ? 2.062 4.602 -17.766 1 23.36 2 LEU B O 1
ATOM 910 N N . LEU B 1 3 ? 1.659 4.371 -15.953 1 33.62 3 LEU B N 1
ATOM 911 C CA . LEU B 1 3 ? 1.435 2.932 -16.016 1 33.62 3 LEU B CA 1
ATOM 912 C C . LEU B 1 3 ? 0.893 2.523 -17.391 1 33.62 3 LEU B C 1
ATOM 914 O O . LEU B 1 3 ? 0.317 1.443 -17.531 1 33.62 3 LEU B O 1
ATOM 918 N N . ASP B 1 4 ? 1.03 3.23 -18.484 1 31.59 4 ASP B N 1
ATOM 919 C CA . ASP B 1 4 ? 0.591 2.863 -19.828 1 31.59 4 ASP B CA 1
ATOM 920 C C . ASP B 1 4 ? 1.276 1.584 -20.297 1 31.59 4 ASP B C 1
ATOM 922 O O . ASP B 1 4 ? 0.694 0.805 -21.062 1 31.59 4 ASP B O 1
ATOM 926 N N . ASP B 1 5 ? 2.59 1.551 -20.484 1 33.84 5 ASP B N 1
ATOM 927 C CA . ASP B 1 5 ? 3.15 0.793 -21.609 1 33.84 5 ASP B CA 1
ATOM 928 C C . ASP B 1 5 ? 2.955 -0.708 -21.406 1 33.84 5 ASP B C 1
ATOM 930 O O . ASP B 1 5 ? 2.525 -1.412 -22.312 1 33.84 5 ASP B O 1
ATOM 934 N N . PHE B 1 6 ? 4.09 -1.439 -20.781 1 32.12 6 PHE B N 1
ATOM 935 C CA . PHE B 1 6 ? 4.641 -2.721 -21.219 1 32.12 6 PHE B CA 1
ATOM 936 C C . PHE B 1 6 ? 3.803 -3.875 -20.672 1 32.12 6 PHE B C 1
ATOM 938 O O . PHE B 1 6 ? 4.152 -5.043 -20.859 1 32.12 6 PHE B O 1
ATOM 945 N N . LEU B 1 7 ? 2.994 -3.555 -19.688 1 32.47 7 LEU B N 1
ATOM 946 C CA . LEU B 1 7 ? 2.582 -4.879 -19.234 1 32.47 7 LEU B CA 1
ATOM 947 C C . LEU B 1 7 ? 1.705 -5.562 -20.266 1 32.47 7 LEU B C 1
ATOM 949 O O . LEU B 1 7 ? 0.485 -5.383 -20.281 1 32.47 7 LEU B O 1
ATOM 953 N N . PHE B 1 8 ? 2.064 -5.332 -21.594 1 31.11 8 PHE B N 1
ATOM 954 C CA . PHE B 1 8 ? 1.322 -6.027 -22.641 1 31.11 8 PHE B CA 1
ATOM 955 C C . PHE B 1 8 ? 1.312 -7.531 -22.391 1 31.11 8 PHE B C 1
ATOM 957 O O . PHE B 1 8 ? 2.311 -8.211 -22.625 1 31.11 8 PHE B O 1
ATOM 964 N N . LEU B 1 9 ? 0.947 -7.918 -21.234 1 33.31 9 LEU B N 1
ATOM 965 C CA . LEU B 1 9 ? 0.857 -9.375 -21.188 1 33.31 9 LEU B CA 1
ATOM 966 C C . LEU B 1 9 ? 0.017 -9.906 -22.344 1 33.31 9 LEU B C 1
ATOM 968 O O . LEU B 1 9 ? -1.082 -9.406 -22.594 1 33.31 9 LEU B O 1
ATOM 972 N N . ASP B 1 10 ? 0.684 -10.422 -23.281 1 34.97 10 ASP B N 1
ATOM 973 C CA . ASP B 1 10 ? 0.189 -11.273 -24.359 1 34.97 10 ASP B CA 1
ATOM 974 C C . ASP B 1 10 ? -0.906 -12.211 -23.859 1 34.97 10 ASP B C 1
ATOM 976 O O . ASP B 1 10 ? -0.626 -13.344 -23.453 1 34.97 10 ASP B O 1
ATOM 980 N N . SER B 1 11 ? -1.541 -11.906 -22.719 1 39.44 11 SER B N 1
ATOM 981 C CA . SER B 1 11 ? -2.482 -12.969 -22.359 1 39.44 11 SER B CA 1
ATOM 982 C C . SER B 1 11 ? -3.439 -13.258 -23.516 1 39.44 11 SER B C 1
ATOM 984 O O . SER B 1 11 ? -4.082 -12.352 -24.047 1 39.44 11 SER B O 1
ATOM 986 N N . GLU B 1 12 ? -3.115 -14.141 -24.359 1 36.91 12 GLU B N 1
ATOM 987 C CA . GLU B 1 12 ? -3.986 -14.805 -25.328 1 36.91 12 GLU B CA 1
ATOM 988 C C . GLU B 1 12 ? -5.379 -15.031 -24.75 1 36.91 12 GLU B C 1
ATOM 990 O O . GLU B 1 12 ? -6.168 -15.797 -25.297 1 36.91 12 GLU B O 1
ATOM 995 N N . ALA B 1 13 ? -5.621 -14.867 -23.469 1 41.62 13 ALA B N 1
ATOM 996 C CA . ALA B 1 13 ? -6.957 -15.398 -23.203 1 41.62 13 ALA B CA 1
ATOM 997 C C . ALA B 1 13 ? -8.016 -14.68 -24.031 1 41.62 13 ALA B C 1
ATOM 999 O O . ALA B 1 13 ? -8.398 -13.555 -23.703 1 41.62 13 ALA B O 1
ATOM 1000 N N . GLU B 1 14 ? -8.023 -14.633 -25.188 1 37.88 14 GLU B N 1
ATOM 1001 C CA . GLU B 1 14 ? -9.203 -14.328 -25.984 1 37.88 14 GLU B CA 1
ATOM 1002 C C . GLU B 1 14 ? -10.438 -15.047 -25.453 1 37.88 14 GLU B C 1
ATOM 1004 O O . GLU B 1 14 ? -11.484 -15.055 -26.109 1 37.88 14 GLU B O 1
ATOM 1009 N N . THR B 1 15 ? -10.305 -16.234 -24.906 1 41.81 15 THR B N 1
ATOM 1010 C CA . THR B 1 15 ? -11.594 -16.891 -24.688 1 41.81 15 THR B CA 1
ATOM 1011 C C . THR B 1 15 ? -12.508 -16 -23.844 1 41.81 15 THR B C 1
ATOM 1013 O O . THR B 1 15 ? -12.047 -15.102 -23.141 1 41.81 15 THR B O 1
ATOM 1016 N N . SER B 1 16 ? -13.938 -16.203 -23.656 1 48.12 16 SER B N 1
ATOM 1017 C CA . SER B 1 16 ? -15.094 -15.375 -23.328 1 48.1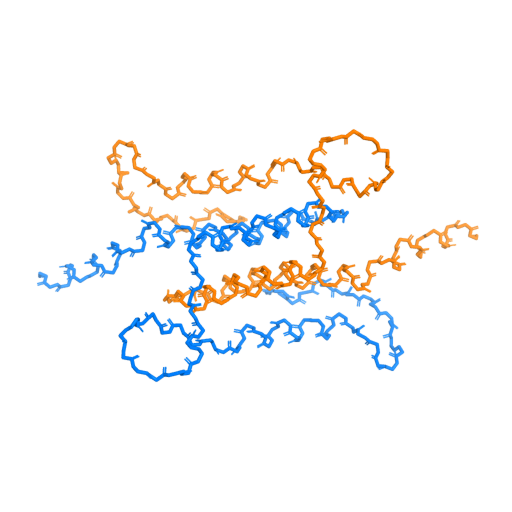2 16 SER B CA 1
ATOM 1018 C C . SER B 1 16 ? -14.797 -14.469 -22.141 1 48.12 16 SER B C 1
ATOM 1020 O O . SER B 1 16 ? -15.023 -13.258 -22.203 1 48.12 16 SER B O 1
ATOM 1022 N N . GLY B 1 17 ? -15.312 -14.82 -20.641 1 57.09 17 GLY B N 1
ATOM 1023 C CA . GLY B 1 17 ? -15.695 -14.344 -19.328 1 57.09 17 GLY B CA 1
ATOM 1024 C C . GLY B 1 17 ? -14.539 -14.297 -18.344 1 57.09 17 GLY B C 1
ATOM 1025 O O . GLY B 1 17 ? -14.742 -14.195 -17.141 1 57.09 17 GLY B O 1
ATOM 1026 N N . ALA B 1 18 ? -13.398 -14.688 -18.766 1 69.44 18 ALA B N 1
ATOM 1027 C CA . ALA B 1 18 ? -12.289 -14.914 -17.828 1 69.44 18 ALA B CA 1
ATOM 1028 C C . ALA B 1 18 ? -11.625 -13.594 -17.453 1 69.44 18 ALA B C 1
ATOM 1030 O O . ALA B 1 18 ? -11.586 -12.656 -18.25 1 69.44 18 ALA B O 1
ATOM 1031 N N . LEU B 1 19 ? -11.398 -13.383 -16.203 1 80.31 19 LEU B N 1
ATOM 1032 C CA . LEU B 1 19 ? -10.68 -12.25 -15.633 1 80.31 19 LEU B CA 1
ATOM 1033 C C . LEU B 1 19 ? -9.414 -11.945 -16.438 1 80.31 19 LEU B C 1
ATOM 1035 O O . LEU B 1 19 ? -8.664 -12.859 -16.781 1 80.31 19 LEU B O 1
ATOM 1039 N N . THR B 1 20 ? -9.352 -10.758 -17.047 1 87.69 20 THR B N 1
ATOM 1040 C CA . THR B 1 20 ? -8.156 -10.305 -17.75 1 87.69 20 THR B CA 1
ATOM 1041 C C . THR B 1 20 ? -7.375 -9.312 -16.875 1 87.69 20 THR B C 1
ATOM 1043 O O . THR B 1 20 ? -7.891 -8.812 -15.883 1 87.69 20 THR B O 1
ATOM 1046 N N . GLU B 1 21 ? -6.176 -9.156 -17.281 1 87.5 21 GLU B N 1
ATOM 1047 C CA . GLU B 1 21 ? -5.387 -8.141 -16.578 1 87.5 21 GLU B CA 1
ATOM 1048 C C . GLU B 1 21 ? -6.055 -6.77 -16.672 1 87.5 21 GLU B C 1
ATOM 1050 O O . GLU B 1 21 ? -5.992 -5.984 -15.719 1 87.5 21 GLU B O 1
ATOM 1055 N N . SER B 1 22 ? -6.645 -6.477 -17.891 1 90.56 22 SER B N 1
ATOM 1056 C CA . SER B 1 22 ? -7.363 -5.219 -18.062 1 90.56 22 SER B CA 1
ATOM 1057 C C . SER B 1 22 ? -8.531 -5.113 -17.078 1 90.56 22 SER B C 1
ATOM 1059 O O . SER B 1 22 ? -8.836 -4.023 -16.594 1 90.56 22 SER B O 1
ATOM 1061 N N . ASP B 1 23 ? -9.156 -6.148 -16.75 1 91.12 23 ASP B N 1
ATOM 1062 C CA . ASP B 1 23 ? -10.25 -6.164 -15.781 1 9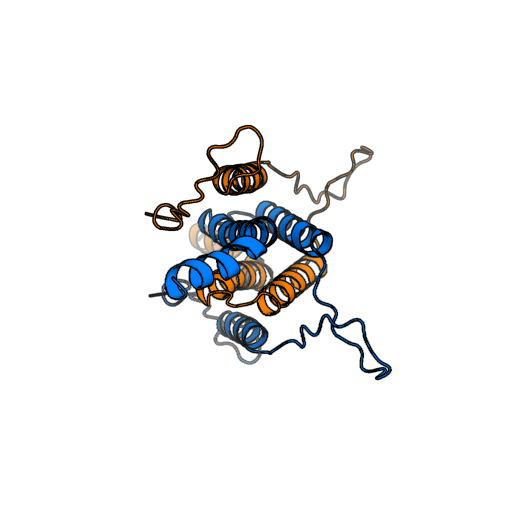1.12 23 ASP B CA 1
ATOM 1063 C C . ASP B 1 23 ? -9.742 -5.785 -14.391 1 91.12 23 ASP B C 1
ATOM 1065 O O . ASP B 1 23 ? -10.406 -5.047 -13.656 1 91.12 23 ASP B O 1
ATOM 1069 N N . ILE B 1 24 ? -8.625 -6.316 -14.055 1 92.62 24 ILE B N 1
ATOM 1070 C CA . ILE B 1 24 ? -8.023 -6.016 -12.758 1 92.62 24 ILE B CA 1
ATOM 1071 C C . ILE B 1 24 ? -7.703 -4.527 -12.672 1 92.62 24 ILE B C 1
ATOM 1073 O O . ILE B 1 24 ? -8.055 -3.865 -11.688 1 92.62 24 ILE B O 1
ATOM 1077 N N . LEU B 1 25 ? -7.047 -4.059 -13.711 1 94 25 LEU B N 1
ATOM 1078 C CA . LEU B 1 25 ? -6.695 -2.645 -13.742 1 94 25 LEU B CA 1
ATOM 1079 C C . LEU B 1 25 ? -7.941 -1.773 -13.609 1 94 25 LEU B C 1
ATOM 1081 O O . LEU B 1 25 ? -7.953 -0.817 -12.828 1 94 25 LEU B O 1
ATOM 1085 N N . ASN B 1 26 ? -8.961 -2.076 -14.336 1 92.75 26 ASN B N 1
ATOM 1086 C CA . ASN B 1 26 ? -10.195 -1.304 -14.289 1 92.75 26 ASN B CA 1
ATOM 1087 C C . ASN B 1 26 ? -10.844 -1.366 -12.906 1 92.75 26 ASN B C 1
ATOM 1089 O O . ASN B 1 26 ? -11.344 -0.36 -12.406 1 92.75 26 ASN B O 1
ATOM 1093 N N . SER B 1 27 ? -10.867 -2.516 -12.344 1 92.56 27 SER B N 1
ATOM 1094 C CA . SER B 1 27 ? -11.445 -2.695 -11.016 1 92.56 27 SER B CA 1
ATOM 1095 C C . SER B 1 27 ? -10.727 -1.845 -9.977 1 92.56 27 SER B C 1
ATOM 1097 O O . SER B 1 27 ? -11.367 -1.139 -9.195 1 92.56 27 SER B O 1
ATOM 1099 N N . VAL B 1 28 ? -9.414 -1.907 -9.992 1 94.31 28 VAL B N 1
ATOM 1100 C CA . VAL B 1 28 ? -8.617 -1.167 -9.023 1 94.31 28 VAL B CA 1
ATOM 1101 C C . VAL B 1 28 ? -8.773 0.334 -9.258 1 94.31 28 VAL B C 1
ATOM 1103 O O . VAL B 1 28 ? -8.906 1.107 -8.305 1 94.31 28 VAL B O 1
ATOM 1106 N N . THR B 1 29 ? -8.758 0.798 -10.492 1 93.31 29 THR B N 1
ATOM 1107 C CA . THR B 1 29 ? -8.945 2.203 -10.836 1 93.31 29 THR B CA 1
ATOM 1108 C C . THR B 1 29 ? -10.289 2.713 -10.328 1 93.31 29 THR B C 1
ATOM 1110 O O . THR B 1 29 ? -10.383 3.828 -9.812 1 93.31 29 THR B O 1
ATOM 1113 N N . ASN B 1 30 ? -11.297 1.918 -10.469 1 91.94 30 ASN B N 1
ATOM 1114 C CA . ASN B 1 30 ? -12.625 2.291 -10 1 91.94 30 ASN B CA 1
ATOM 1115 C C . ASN B 1 30 ? -12.656 2.479 -8.484 1 91.94 30 ASN B C 1
ATOM 1117 O O . ASN B 1 30 ? -13.336 3.373 -7.98 1 91.94 30 ASN B O 1
ATOM 1121 N N . LYS B 1 31 ? -11.977 1.68 -7.75 1 90.12 31 LYS B N 1
ATOM 1122 C CA . LYS B 1 31 ? -11.891 1.822 -6.301 1 90.12 31 LYS B CA 1
ATOM 1123 C C . LYS B 1 31 ? -11.289 3.17 -5.914 1 90.12 31 LYS B C 1
ATOM 1125 O O . LYS B 1 31 ? -11.719 3.795 -4.945 1 90.12 31 LYS B O 1
ATOM 1130 N N . ASN B 1 32 ? -10.258 3.584 -6.668 1 87.62 32 ASN B N 1
ATOM 1131 C CA . ASN B 1 32 ? -9.578 4.844 -6.395 1 87.62 32 ASN B CA 1
ATOM 1132 C C . ASN B 1 32 ? -10.5 6.039 -6.625 1 87.62 32 ASN B C 1
ATOM 1134 O O . ASN B 1 32 ? -10.32 7.094 -6.016 1 87.62 32 ASN B O 1
ATOM 1138 N N . SER B 1 33 ? -11.445 5.84 -7.449 1 85.06 33 SER B N 1
ATOM 1139 C CA . SER B 1 33 ? -12.312 6.949 -7.832 1 85.06 33 SER B CA 1
ATOM 1140 C C . SER B 1 33 ? -13.562 7.004 -6.961 1 85.06 33 SER B C 1
ATOM 1142 O O . SER B 1 33 ? -14.312 7.984 -6.996 1 85.06 33 SER B O 1
ATOM 1144 N N . THR B 1 34 ? -13.773 5.953 -6.152 1 80.69 34 THR B N 1
ATOM 1145 C CA . THR B 1 34 ? -14.945 5.945 -5.285 1 80.69 34 THR B CA 1
ATOM 1146 C C . THR B 1 34 ? -14.672 6.719 -3.998 1 80.69 34 THR B C 1
ATOM 1148 O O . THR B 1 34 ? -13.797 6.348 -3.215 1 80.69 34 THR B O 1
ATOM 1151 N N . ALA B 1 35 ? -15.32 7.84 -3.891 1 69.38 35 ALA B N 1
ATOM 1152 C CA . ALA B 1 35 ? -15.133 8.742 -2.76 1 69.38 35 ALA B CA 1
ATOM 1153 C C . ALA B 1 35 ? -15.633 8.117 -1.462 1 69.38 35 ALA B C 1
ATOM 1155 O O . ALA B 1 35 ? -16.656 7.441 -1.448 1 69.38 35 ALA B O 1
ATOM 1156 N N . MET B 1 36 ? -14.703 8.219 -0.486 1 73.81 36 MET B N 1
ATOM 1157 C CA . MET B 1 36 ? -15.094 7.777 0.85 1 73.81 36 MET B CA 1
ATOM 1158 C C . MET B 1 36 ? -15.469 8.969 1.729 1 73.81 36 MET B C 1
ATOM 1160 O O . MET B 1 36 ? -14.969 10.07 1.53 1 73.81 36 MET B O 1
ATOM 1164 N N . ASP B 1 37 ? -16.484 8.789 2.568 1 73.69 37 ASP B N 1
ATOM 1165 C CA . ASP B 1 37 ? -16.828 9.805 3.564 1 73.69 37 ASP B CA 1
ATOM 1166 C C . ASP B 1 37 ? -15.812 9.805 4.711 1 73.69 37 ASP B C 1
ATOM 1168 O O . ASP B 1 37 ? -15.75 8.844 5.484 1 73.69 37 ASP B O 1
ATOM 1172 N N . CYS B 1 38 ? -14.914 10.805 4.719 1 77.94 38 CYS B N 1
ATOM 1173 C CA . CYS B 1 38 ? -13.828 10.883 5.691 1 77.94 38 CYS B CA 1
ATOM 1174 C C . CYS B 1 38 ? -14.281 11.586 6.965 1 77.94 38 CYS B C 1
ATOM 1176 O O . CYS B 1 38 ? -13.469 11.875 7.844 1 77.94 38 CYS B O 1
ATOM 1178 N N . ASN B 1 39 ? -15.492 12.195 7.043 1 63.31 39 ASN B N 1
ATOM 1179 C CA . ASN B 1 39 ? -15.969 13.031 8.141 1 63.31 39 ASN B CA 1
ATOM 1180 C C . ASN B 1 39 ? -15.742 12.367 9.492 1 63.31 39 ASN B C 1
ATOM 1182 O O . ASN B 1 39 ? -16.016 11.18 9.656 1 63.31 39 ASN B O 1
ATOM 1186 N N . LYS B 1 40 ? -14.625 12.891 10.148 1 55.38 40 LYS B N 1
ATOM 1187 C CA . LYS B 1 40 ? -14.391 12.594 11.562 1 55.38 40 LYS B CA 1
ATOM 1188 C C . LYS B 1 40 ? -15.609 12.945 12.406 1 55.38 40 LYS B C 1
ATOM 1190 O O . LYS B 1 40 ? -15.555 12.906 13.641 1 55.38 40 LYS B O 1
ATOM 1195 N N . ASP B 1 41 ? -16.281 14.055 12.055 1 48.12 41 ASP B N 1
ATOM 1196 C CA . ASP B 1 41 ? -17.047 14.695 13.133 1 48.12 41 ASP B CA 1
ATOM 1197 C C . ASP B 1 41 ? -17.734 13.656 14.008 1 48.12 41 ASP B C 1
ATOM 1199 O O . ASP B 1 41 ? -18.531 12.844 13.523 1 48.12 41 ASP B O 1
ATOM 1203 N N . GLU B 1 42 ? -17.062 13.25 15.023 1 43.66 42 GLU B N 1
ATOM 1204 C CA . GLU B 1 42 ? -17.719 12.789 16.25 1 43.66 42 GLU B CA 1
ATOM 1205 C C . GLU B 1 42 ? -19.109 13.391 16.391 1 43.66 42 GLU B C 1
ATOM 1207 O O . GLU B 1 42 ? -19.75 13.227 17.438 1 43.66 42 GLU B O 1
ATOM 1212 N N . ASP B 1 43 ? -19.375 14.648 16 1 42.09 43 ASP B N 1
ATOM 1213 C CA . ASP B 1 43 ? -20.641 15.062 16.609 1 42.09 43 ASP B CA 1
ATOM 1214 C C . ASP B 1 43 ? -21.688 13.969 16.469 1 42.09 43 ASP B C 1
ATOM 1216 O O . ASP B 1 43 ? -22.344 13.602 17.453 1 42.09 43 ASP B O 1
ATOM 1220 N N . GLU B 1 44 ? -23.031 14.398 15.867 1 41.06 44 GLU B N 1
ATOM 1221 C CA . GLU B 1 44 ? -24.406 14.016 16.172 1 41.06 44 GLU B CA 1
ATOM 1222 C C . GLU B 1 44 ? -24.656 12.539 15.875 1 41.06 44 GLU B C 1
ATOM 1224 O O . GLU B 1 44 ? -23.875 11.914 15.156 1 41.06 44 GLU B O 1
ATOM 1229 N N . ASN B 1 45 ? -25.984 11.992 15.984 1 38.41 45 ASN B N 1
ATOM 1230 C CA . ASN B 1 45 ? -26.984 10.938 16.094 1 38.41 45 ASN B CA 1
ATOM 1231 C C . ASN B 1 45 ? -26.938 10 14.898 1 38.41 45 ASN B C 1
ATOM 1233 O O . ASN B 1 45 ? -27.812 9.141 14.742 1 38.41 45 ASN B O 1
ATOM 1237 N N . ASP B 1 46 ? -26.672 10.453 13.617 1 46.19 46 ASP B N 1
ATOM 1238 C CA . ASP B 1 46 ? -27.25 9.555 12.609 1 46.19 46 ASP B CA 1
ATOM 1239 C C . ASP B 1 46 ? -26.422 8.273 12.492 1 46.19 46 ASP B C 1
ATOM 1241 O O . ASP B 1 46 ? -25.203 8.312 12.516 1 46.19 46 ASP B O 1
ATOM 1245 N N . ASP B 1 47 ? -26.844 7.125 12.852 1 42.09 47 ASP B N 1
ATOM 1246 C CA . ASP B 1 47 ? -26.656 5.68 12.75 1 42.09 47 ASP B CA 1
ATOM 1247 C C . ASP B 1 47 ? -25.859 5.316 11.5 1 42.09 47 ASP B C 1
ATOM 1249 O O . ASP B 1 47 ? -25.781 4.148 11.117 1 42.09 47 ASP B O 1
ATOM 1253 N N . ASN B 1 48 ? -25.734 6.316 10.562 1 46.28 48 ASN B N 1
ATOM 1254 C CA . ASN B 1 48 ? -25.125 5.797 9.344 1 46.28 48 ASN B CA 1
ATOM 1255 C C . ASN B 1 48 ? -23.688 5.336 9.594 1 46.28 48 ASN B C 1
ATOM 1257 O O . ASN B 1 48 ? -22.953 5.973 10.344 1 46.28 48 ASN B O 1
ATOM 1261 N N . GLU B 1 49 ? -23.359 4.145 9.43 1 47.59 49 GLU B N 1
ATOM 1262 C CA . GLU B 1 49 ? -22.062 3.494 9.516 1 47.59 49 GLU B CA 1
ATOM 1263 C C . GLU B 1 49 ? -20.938 4.461 9.148 1 47.59 49 GLU B C 1
ATOM 1265 O O . GLU B 1 49 ? -20.719 4.746 7.969 1 47.59 49 GLU B O 1
ATOM 1270 N N . GLU B 1 50 ? -20.719 5.605 9.688 1 49.84 50 GLU B N 1
ATOM 1271 C CA . GLU B 1 50 ? -19.641 6.594 9.562 1 49.84 50 GLU B CA 1
ATOM 1272 C C . GLU B 1 50 ? -18.328 5.934 9.195 1 49.84 50 GLU B 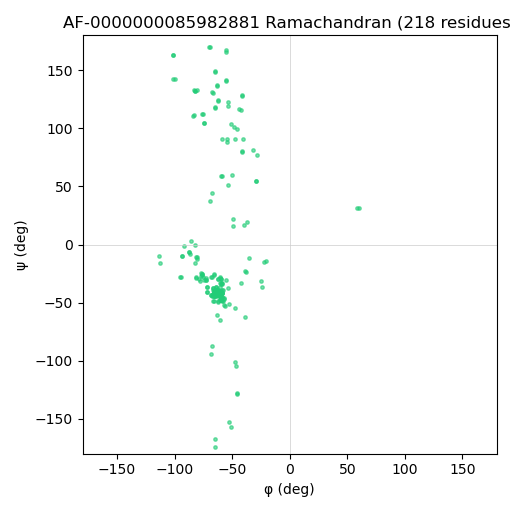C 1
ATOM 1274 O O . GLU B 1 50 ? -17.859 5.02 9.891 1 49.84 50 GLU B O 1
ATOM 1279 N N . ILE B 1 51 ? -18.094 5.531 7.926 1 57.97 51 ILE B N 1
ATOM 1280 C CA . ILE B 1 51 ? -16.812 4.984 7.496 1 57.97 51 ILE B CA 1
ATOM 1281 C C . ILE B 1 51 ? -15.672 5.789 8.125 1 57.97 51 ILE B C 1
ATOM 1283 O O . ILE B 1 51 ? -15.484 6.969 7.816 1 57.97 51 ILE B O 1
ATOM 1287 N N . ASN B 1 52 ? -15.32 5.555 9.398 1 74.94 52 ASN B N 1
ATOM 1288 C CA . ASN B 1 52 ? -14.266 6.195 10.172 1 74.94 52 ASN B CA 1
ATOM 1289 C C . ASN B 1 52 ? -12.922 6.121 9.453 1 74.94 52 ASN B C 1
ATOM 1291 O O . ASN B 1 52 ? -12.617 5.125 8.797 1 74.94 52 ASN B O 1
ATOM 1295 N N . LYS B 1 53 ? -12.297 7.191 9.18 1 85.31 53 LYS B N 1
ATOM 1296 C CA . LYS B 1 53 ? -10.906 7.25 8.727 1 85.31 53 LYS B CA 1
ATOM 1297 C C . LYS B 1 53 ? -10.031 6.27 9.5 1 85.31 53 LYS B C 1
ATOM 1299 O O . LYS B 1 53 ? -10.125 6.184 10.727 1 85.31 53 LYS B O 1
ATOM 1304 N N . PRO B 1 54 ? -9.32 5.477 8.758 1 93.19 54 PRO B N 1
ATOM 1305 C CA . PRO B 1 54 ? -8.398 4.578 9.461 1 93.19 54 PRO B CA 1
ATOM 1306 C C . PRO B 1 54 ? -7.441 5.324 10.383 1 93.19 54 PRO B C 1
ATOM 1308 O O . PRO B 1 54 ? -7.012 6.438 10.07 1 93.19 54 PRO B O 1
ATOM 1311 N N . SER B 1 55 ? -7.207 4.695 11.562 1 90.81 55 SER B N 1
ATOM 1312 C CA . SER B 1 55 ? -6.234 5.262 12.484 1 90.81 55 SER B CA 1
ATOM 1313 C C . SER B 1 55 ? -4.812 5.129 11.945 1 90.81 55 SER B C 1
ATOM 1315 O O . SER B 1 55 ? -4.586 4.449 10.945 1 90.81 55 SER B O 1
ATOM 1317 N N . TYR B 1 56 ? -3.943 5.777 12.594 1 93.06 56 TYR B N 1
ATOM 1318 C CA . TYR B 1 56 ? -2.535 5.664 12.234 1 93.06 56 TYR B CA 1
ATOM 1319 C C . TYR B 1 56 ? -2.064 4.219 12.328 1 93.06 56 TYR B C 1
ATOM 1321 O O . TYR B 1 56 ? -1.404 3.713 11.414 1 93.06 56 TYR B O 1
ATOM 1329 N N . ASP B 1 57 ? -2.402 3.508 13.391 1 94.94 57 ASP B N 1
ATOM 1330 C CA . ASP B 1 57 ? -1.972 2.123 13.57 1 94.94 57 ASP B CA 1
ATOM 1331 C C . ASP B 1 57 ? -2.547 1.228 12.477 1 94.94 57 ASP B C 1
ATOM 1333 O O . ASP B 1 57 ? -1.866 0.325 11.984 1 94.94 57 ASP B O 1
ATOM 1337 N N . GLU B 1 58 ? -3.787 1.466 12.117 1 96.06 58 GLU B N 1
ATOM 1338 C CA . GLU B 1 58 ? -4.395 0.689 11.039 1 96.06 58 GLU B CA 1
ATOM 1339 C C . GLU B 1 58 ? -3.646 0.895 9.719 1 96.06 58 GLU B C 1
ATOM 1341 O O . GLU B 1 58 ? -3.41 -0.062 8.984 1 96.06 58 GLU B O 1
ATOM 1346 N N . MET B 1 59 ? -3.262 2.09 9.508 1 97 59 MET B N 1
ATOM 1347 C CA . MET B 1 59 ? -2.52 2.406 8.289 1 97 59 MET B CA 1
ATOM 1348 C C . MET B 1 59 ? -1.155 1.727 8.289 1 97 59 MET B C 1
ATOM 1350 O O . MET B 1 59 ? -0.814 1.01 7.344 1 97 59 MET B O 1
ATOM 1354 N N . ILE B 1 60 ? -0.45 1.834 9.328 1 97.94 60 ILE B N 1
ATOM 1355 C CA . ILE B 1 60 ? 0.903 1.294 9.406 1 97.94 60 ILE B CA 1
ATOM 1356 C C . ILE B 1 60 ? 0.855 -0.23 9.32 1 97.94 60 ILE B C 1
ATOM 1358 O O . ILE B 1 60 ? 1.661 -0.844 8.617 1 97.94 60 ILE B O 1
ATOM 1362 N N . ASN B 1 61 ? -0.074 -0.781 9.953 1 96.5 61 ASN B N 1
ATOM 1363 C CA . ASN B 1 61 ? -0.235 -2.23 9.891 1 96.5 61 ASN B CA 1
ATOM 1364 C C . ASN B 1 61 ? -0.58 -2.695 8.477 1 96.5 61 ASN B C 1
ATOM 1366 O O . ASN B 1 61 ? -0.145 -3.766 8.047 1 96.5 61 ASN B O 1
ATOM 1370 N N . SER B 1 62 ? -1.4 -1.923 7.832 1 97.94 62 SER B N 1
ATOM 1371 C CA . SER B 1 62 ? -1.752 -2.268 6.461 1 97.94 62 SER B CA 1
ATOM 1372 C C . SER B 1 62 ? -0.538 -2.188 5.543 1 97.94 62 SER B C 1
ATOM 1374 O O . SER B 1 62 ? -0.324 -3.068 4.707 1 97.94 62 SER B O 1
ATOM 1376 N N . PHE B 1 63 ? 0.276 -1.176 5.727 1 98.19 63 PHE B N 1
ATOM 1377 C CA . PHE B 1 63 ? 1.513 -1.084 4.957 1 98.19 63 PHE B CA 1
ATOM 1378 C C . PHE B 1 63 ? 2.406 -2.289 5.227 1 98.19 63 PHE B C 1
ATOM 1380 O O . PHE B 1 63 ? 2.973 -2.867 4.293 1 98.19 63 PHE B O 1
ATOM 1387 N N . GLU B 1 64 ? 2.48 -2.697 6.438 1 95.62 64 GLU B N 1
ATOM 1388 C CA . GLU B 1 64 ? 3.314 -3.832 6.82 1 95.62 64 GLU B CA 1
ATOM 1389 C C . GLU B 1 64 ? 2.797 -5.129 6.207 1 95.62 64 GLU B C 1
ATOM 1391 O O . GLU B 1 64 ? 3.58 -5.957 5.742 1 95.62 64 GLU B O 1
ATOM 1396 N N . THR B 1 65 ? 1.537 -5.293 6.273 1 95.81 65 THR B N 1
ATOM 1397 C CA . THR B 1 65 ? 0.921 -6.484 5.703 1 95.81 65 THR B CA 1
ATOM 1398 C C . THR B 1 65 ? 1.233 -6.594 4.211 1 95.81 65 THR B C 1
ATOM 1400 O O . THR B 1 65 ? 1.646 -7.652 3.734 1 95.81 65 THR B O 1
ATOM 1403 N N . ILE B 1 66 ? 1.018 -5.461 3.488 1 98.12 66 ILE B N 1
ATOM 1404 C CA . ILE B 1 66 ? 1.251 -5.469 2.049 1 98.12 66 ILE B CA 1
ATOM 1405 C C . ILE B 1 66 ? 2.73 -5.723 1.766 1 98.12 66 ILE B C 1
ATOM 1407 O O . ILE B 1 66 ? 3.072 -6.496 0.868 1 98.12 66 ILE B O 1
ATOM 1411 N N . ARG B 1 67 ? 3.574 -5.098 2.58 1 96.88 67 ARG B N 1
ATOM 1412 C CA . ARG B 1 67 ? 5.012 -5.289 2.416 1 96.88 67 ARG B CA 1
ATOM 1413 C C . ARG B 1 67 ? 5.391 -6.758 2.566 1 96.88 67 ARG B C 1
ATOM 1415 O O . ARG B 1 67 ? 6.098 -7.312 1.723 1 96.88 67 ARG B O 1
ATOM 1422 N N . ARG B 1 68 ? 4.891 -7.355 3.516 1 93.31 68 ARG B N 1
ATOM 1423 C CA . ARG B 1 68 ? 5.172 -8.766 3.768 1 93.31 68 ARG B CA 1
ATOM 1424 C C . ARG B 1 68 ? 4.625 -9.641 2.646 1 93.31 68 ARG B C 1
ATOM 1426 O O . ARG B 1 68 ? 5.293 -10.57 2.197 1 93.31 68 ARG B O 1
ATOM 1433 N N . GLY B 1 69 ? 3.451 -9.344 2.256 1 94.19 69 GLY B N 1
ATOM 1434 C CA . GLY B 1 69 ? 2.861 -10.117 1.174 1 94.19 69 GLY B CA 1
ATOM 1435 C C . GLY B 1 69 ? 3.656 -10.039 -0.116 1 94.19 69 GLY B C 1
ATOM 1436 O O . GLY B 1 69 ? 3.818 -11.039 -0.812 1 94.19 69 GLY B O 1
ATOM 1437 N N . LEU B 1 70 ? 4.035 -8.883 -0.411 1 95.31 70 LEU B N 1
ATOM 1438 C CA . LEU B 1 70 ? 4.809 -8.688 -1.633 1 95.31 70 LEU B CA 1
ATOM 1439 C C . LEU B 1 70 ? 6.172 -9.359 -1.525 1 95.31 70 LEU B C 1
ATOM 1441 O O . LEU B 1 70 ? 6.672 -9.922 -2.504 1 95.31 70 LEU B O 1
ATOM 1445 N N . GLN B 1 71 ? 6.77 -9.32 -0.363 1 92.88 71 GLN B N 1
ATOM 1446 C CA . GLN B 1 71 ? 8.062 -9.961 -0.139 1 92.88 71 GLN B CA 1
ATOM 1447 C C . GLN B 1 71 ? 7.965 -11.477 -0.34 1 92.88 71 GLN B C 1
ATOM 1449 O O . GLN B 1 71 ? 8.922 -12.109 -0.781 1 92.88 71 GLN B O 1
ATOM 1454 N N . CYS B 1 72 ? 6.801 -11.992 -0.061 1 90.56 72 CYS B N 1
ATOM 1455 C CA . CYS B 1 72 ? 6.613 -13.438 -0.15 1 90.56 72 CYS B CA 1
ATOM 1456 C C . CYS B 1 72 ? 6.207 -13.852 -1.561 1 90.56 72 CYS B C 1
ATOM 1458 O O . CYS B 1 72 ? 6.105 -15.039 -1.858 1 90.56 72 CYS B O 1
ATOM 1460 N N . GLU B 1 73 ? 5.973 -12.875 -2.381 1 88.62 73 GLU B N 1
ATOM 1461 C CA . GLU B 1 73 ? 5.719 -13.18 -3.785 1 88.62 73 GLU B CA 1
ATOM 1462 C C . GLU B 1 73 ? 7.023 -13.383 -4.551 1 88.62 73 GLU B C 1
ATOM 1464 O O . GLU B 1 73 ? 7.957 -12.586 -4.422 1 88.62 73 GLU B O 1
ATOM 1469 N N . LYS B 1 74 ? 7.082 -14.398 -5.273 1 86 74 LYS B N 1
ATOM 1470 C CA . LYS B 1 74 ? 8.281 -14.68 -6.059 1 86 74 LYS B CA 1
ATOM 1471 C C . LYS B 1 74 ? 8.531 -13.586 -7.094 1 86 74 LYS B C 1
ATOM 1473 O O . LYS B 1 74 ? 7.59 -13.117 -7.742 1 86 74 LYS B O 1
ATOM 1478 N N . ASN B 1 75 ? 9.719 -13.172 -7.266 1 89.12 75 ASN B N 1
ATOM 1479 C CA . ASN B 1 75 ? 10.227 -12.289 -8.32 1 89.12 75 ASN B CA 1
ATOM 1480 C C . ASN B 1 75 ? 9.508 -10.945 -8.312 1 89.12 75 ASN B C 1
ATOM 1482 O O . ASN B 1 75 ? 9.242 -10.375 -9.367 1 89.12 75 ASN B O 1
ATOM 1486 N N . THR B 1 76 ? 9.094 -10.484 -7.188 1 92.06 76 THR B N 1
ATOM 1487 C CA . THR B 1 76 ? 8.516 -9.148 -7.109 1 92.06 76 THR B CA 1
ATOM 1488 C C . THR B 1 76 ? 9.539 -8.086 -7.496 1 92.06 76 THR B C 1
ATOM 1490 O O . THR B 1 76 ? 10.609 -8.008 -6.898 1 92.06 76 THR B O 1
ATOM 1493 N N . PRO B 1 77 ? 9.234 -7.23 -8.5 1 94 77 PRO B N 1
ATOM 1494 C CA . PRO B 1 77 ? 10.18 -6.188 -8.914 1 94 77 PRO B CA 1
ATOM 1495 C C . PRO B 1 77 ? 10.43 -5.148 -7.82 1 94 77 PRO B C 1
ATOM 1497 O O . PRO B 1 77 ? 9.508 -4.801 -7.078 1 94 77 PRO B O 1
ATOM 1500 N N . GLU B 1 78 ? 11.625 -4.598 -7.809 1 93.56 78 G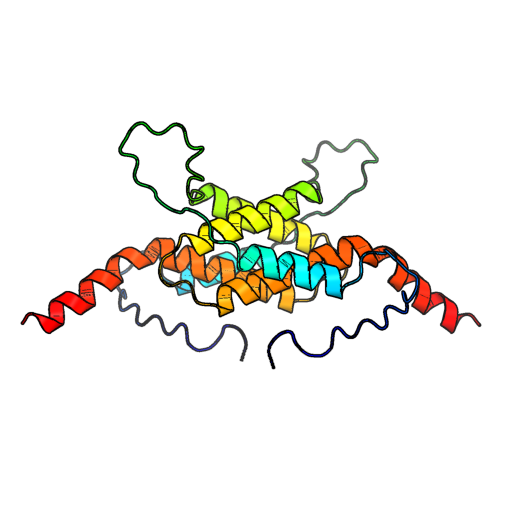LU B N 1
ATOM 1501 C CA . GLU B 1 78 ? 12 -3.568 -6.844 1 93.56 78 GLU B CA 1
ATOM 1502 C C . GLU B 1 78 ? 11.094 -2.348 -6.961 1 93.56 78 GLU B C 1
ATOM 1504 O O . GLU B 1 78 ? 10.789 -1.693 -5.961 1 93.56 78 GLU B O 1
ATOM 1509 N N . GLY B 1 79 ? 10.656 -2.064 -8.156 1 95.06 79 GLY B N 1
ATOM 1510 C CA . GLY B 1 79 ? 9.789 -0.919 -8.398 1 95.06 79 GLY B CA 1
ATOM 1511 C C . GLY B 1 79 ? 8.477 -0.999 -7.645 1 95.06 79 GLY B C 1
ATOM 1512 O O . GLY B 1 79 ? 7.879 0.03 -7.32 1 95.06 79 GLY B O 1
ATOM 1513 N N . ILE B 1 80 ? 8.07 -2.234 -7.418 1 97.38 80 ILE B N 1
ATOM 1514 C CA . ILE B 1 80 ? 6.816 -2.412 -6.688 1 97.38 80 ILE B CA 1
ATOM 1515 C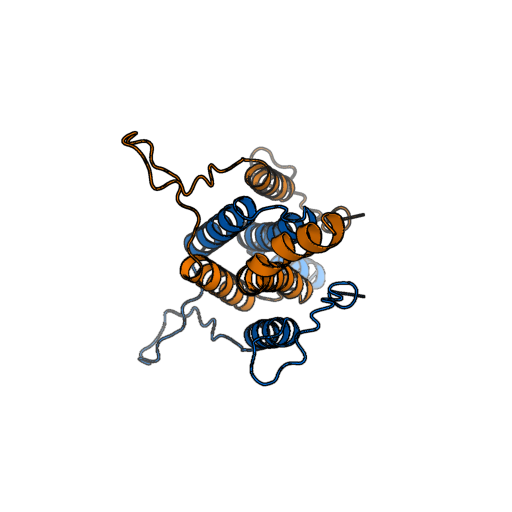 C . ILE B 1 80 ? 7.012 -2.037 -5.223 1 97.38 80 ILE B C 1
ATOM 1517 O O . ILE B 1 80 ? 6.172 -1.351 -4.633 1 97.38 80 ILE B O 1
ATOM 1521 N N . PHE B 1 81 ? 8.117 -2.4 -4.617 1 95.88 81 PHE B N 1
ATOM 1522 C CA . PHE B 1 81 ? 8.453 -1.964 -3.264 1 95.88 81 PHE B CA 1
ATOM 1523 C C . PHE B 1 81 ? 8.641 -0.453 -3.215 1 95.88 81 PHE B C 1
ATOM 1525 O O . PHE B 1 81 ? 8.258 0.193 -2.236 1 95.88 81 PHE B O 1
ATOM 1532 N N . GLY B 1 82 ? 9.203 0.087 -4.25 1 96.5 82 GLY B N 1
ATOM 1533 C CA . GLY B 1 82 ? 9.344 1.531 -4.344 1 96.5 82 GLY B CA 1
ATOM 1534 C C . GLY B 1 82 ? 8.008 2.258 -4.371 1 96.5 82 GLY B C 1
ATOM 1535 O O . GLY B 1 82 ? 7.867 3.328 -3.773 1 96.5 82 GLY B O 1
ATOM 1536 N N . ALA B 1 83 ? 7.043 1.704 -5.086 1 96.94 83 ALA B N 1
ATOM 1537 C CA . ALA B 1 83 ? 5.703 2.285 -5.133 1 96.94 83 ALA B CA 1
ATOM 1538 C C . ALA B 1 83 ? 5.051 2.273 -3.754 1 96.94 83 ALA B C 1
ATOM 1540 O O . ALA B 1 83 ? 4.488 3.281 -3.316 1 96.94 83 ALA B O 1
ATOM 1541 N N . LEU B 1 84 ? 5.195 1.166 -3.021 1 98.38 84 LEU B N 1
ATOM 1542 C CA . LEU B 1 84 ? 4.66 1.07 -1.669 1 98.38 84 LEU B CA 1
ATOM 1543 C C . LEU B 1 84 ? 5.348 2.061 -0.737 1 98.38 84 LEU B C 1
ATOM 1545 O O . LEU B 1 84 ? 4.691 2.723 0.07 1 98.38 84 LEU B O 1
ATOM 1549 N N . GLN B 1 85 ? 6.609 2.168 -0.903 1 97.25 85 GLN B N 1
ATOM 1550 C CA . GLN B 1 85 ? 7.398 3.092 -0.096 1 97.25 85 GLN B CA 1
ATOM 1551 C C . GLN B 1 85 ? 6.941 4.531 -0.304 1 97.25 85 GLN B C 1
ATOM 1553 O O . GLN B 1 85 ? 6.844 5.301 0.654 1 97.25 85 GLN B O 1
ATOM 1558 N N . ARG B 1 86 ? 6.684 4.863 -1.472 1 97.31 86 ARG B N 1
ATOM 1559 C CA . ARG B 1 86 ? 6.219 6.211 -1.78 1 97.31 86 ARG B CA 1
ATOM 1560 C C . ARG B 1 86 ? 4.926 6.527 -1.037 1 97.31 86 ARG B C 1
ATOM 1562 O O . ARG B 1 86 ? 4.785 7.605 -0.456 1 97.31 86 ARG B O 1
ATOM 1569 N N . CYS B 1 87 ? 4.039 5.621 -0.979 1 98.38 87 CYS B N 1
ATOM 1570 C CA . CYS B 1 87 ? 2.779 5.809 -0.269 1 98.38 87 CYS B CA 1
ATOM 1571 C C . CYS B 1 87 ? 3.012 5.926 1.232 1 98.38 87 CYS B C 1
ATOM 1573 O O . CYS B 1 87 ? 2.484 6.836 1.878 1 98.38 87 CYS B O 1
ATOM 1575 N N . GLU B 1 88 ? 3.859 5.043 1.734 1 98.06 88 GLU B N 1
ATOM 1576 C CA . GLU B 1 88 ? 4.082 4.992 3.176 1 98.06 88 GLU B CA 1
ATOM 1577 C C . GLU B 1 88 ? 4.812 6.238 3.668 1 98.06 88 GLU B C 1
ATOM 1579 O O . GLU B 1 88 ? 4.438 6.828 4.684 1 98.06 88 GLU B O 1
ATOM 1584 N N . VAL B 1 89 ? 5.789 6.641 2.961 1 96.44 89 VAL B N 1
ATOM 1585 C CA . VAL B 1 89 ? 6.559 7.828 3.32 1 96.44 89 VAL B CA 1
ATOM 1586 C C . VAL B 1 89 ? 5.664 9.062 3.262 1 96.44 89 VAL B C 1
ATOM 1588 O O . VAL B 1 89 ? 5.711 9.914 4.152 1 96.44 89 VAL B O 1
ATOM 1591 N N . TYR B 1 90 ? 4.848 9.141 2.197 1 96 90 TYR B N 1
ATOM 1592 C CA . TYR B 1 90 ? 3.916 10.258 2.086 1 96 90 TYR B CA 1
ATOM 1593 C C . TYR B 1 90 ? 2.998 10.328 3.299 1 96 90 TYR B C 1
ATOM 1595 O O . TYR B 1 90 ? 2.873 11.375 3.934 1 96 90 TYR B O 1
ATOM 1603 N N . TYR B 1 91 ? 2.383 9.258 3.604 1 96.56 91 TYR B N 1
ATOM 1604 C CA . TYR B 1 91 ? 1.411 9.211 4.691 1 96.56 91 TYR B CA 1
ATOM 1605 C C . TYR B 1 91 ? 2.062 9.578 6.02 1 96.56 91 TYR B C 1
ATOM 1607 O O . TYR B 1 91 ? 1.53 10.391 6.777 1 96.56 91 TYR B O 1
ATOM 1615 N N . GLU B 1 92 ? 3.229 8.984 6.332 1 93.31 92 GLU B N 1
ATOM 1616 C CA . GLU B 1 92 ? 3.895 9.234 7.609 1 93.31 92 GLU B CA 1
ATOM 1617 C C . GLU B 1 92 ? 4.363 10.68 7.719 1 93.31 92 GLU B C 1
ATOM 1619 O O . GLU B 1 92 ? 4.27 11.289 8.781 1 93.31 92 GLU B O 1
ATOM 1624 N N . THR B 1 93 ? 4.883 11.133 6.617 1 93.38 93 THR B N 1
ATOM 1625 C CA . THR B 1 93 ? 5.312 12.523 6.613 1 93.38 93 THR B CA 1
ATOM 1626 C C . THR B 1 93 ? 4.141 13.453 6.91 1 93.38 93 THR B C 1
ATOM 1628 O O . THR B 1 93 ? 4.258 14.367 7.727 1 93.38 93 THR B O 1
ATOM 1631 N N . LYS B 1 94 ? 3.039 13.18 6.191 1 91.62 94 LYS B N 1
ATOM 1632 C CA . LYS B 1 94 ? 1.847 13.992 6.434 1 91.62 94 LYS B CA 1
ATOM 1633 C C . LYS B 1 94 ? 1.388 13.875 7.883 1 91.62 94 LYS B C 1
ATOM 1635 O O . LYS B 1 94 ? 0.977 14.867 8.492 1 91.62 94 LYS B O 1
ATOM 1640 N N . HIS B 1 95 ? 1.409 12.773 8.406 1 89.75 95 HIS B N 1
ATOM 1641 C CA . HIS B 1 95 ? 0.942 12.508 9.766 1 89.75 95 HIS B CA 1
ATOM 1642 C C . HIS B 1 95 ? 1.785 13.258 10.789 1 89.75 95 HIS B C 1
ATOM 1644 O O . HIS B 1 95 ? 1.248 13.828 11.742 1 89.75 95 HIS B O 1
ATOM 1650 N N . PHE B 1 96 ? 3.045 13.281 10.555 1 87.62 96 PHE B N 1
ATOM 1651 C CA . PHE B 1 96 ? 3.922 13.82 11.586 1 87.62 96 PHE B CA 1
ATOM 1652 C C . PHE B 1 96 ? 4.215 15.297 11.328 1 87.62 96 PHE B C 1
ATOM 1654 O O . PHE B 1 96 ? 4.551 16.031 12.258 1 87.62 96 PHE B O 1
ATOM 1661 N N . PHE B 1 97 ? 4.191 15.734 10.117 1 81.94 97 PHE B N 1
ATOM 1662 C CA . PHE B 1 97 ? 4.57 17.109 9.828 1 81.94 97 PHE B CA 1
ATOM 1663 C C . PHE B 1 97 ? 3.371 17.922 9.344 1 81.94 97 PHE B C 1
ATOM 1665 O O . PHE B 1 97 ? 3.473 19.125 9.117 1 81.94 97 PHE B O 1
ATOM 1672 N N . HIS B 1 98 ? 2.258 17.391 8.922 1 62.81 98 HIS B N 1
ATOM 1673 C CA . HIS B 1 98 ? 1.122 18.141 8.375 1 62.81 98 HIS B CA 1
ATOM 1674 C C . HIS B 1 98 ? 0.769 19.328 9.258 1 62.81 98 HIS B C 1
ATOM 1676 O O . HIS B 1 98 ? 0.254 20.344 8.766 1 62.81 98 HIS B O 1
ATOM 1682 N N . GLN B 1 99 ? 0.52 19.125 10.555 1 53.56 99 GLN B N 1
ATOM 1683 C CA . GLN B 1 99 ? -0.233 20.234 11.125 1 53.56 99 GLN B CA 1
ATOM 1684 C C . GLN B 1 99 ? 0.493 21.562 10.906 1 53.56 99 GLN B C 1
ATOM 1686 O O . GLN B 1 99 ? -0.143 22.609 10.781 1 53.56 99 GLN B O 1
ATOM 1691 N N . LYS B 1 100 ? 1.742 21.625 10.852 1 47 100 LYS B N 1
ATOM 1692 C CA . LYS B 1 100 ? 2.471 22.875 10.938 1 47 100 LYS B CA 1
ATOM 1693 C C . LYS B 1 100 ? 2.318 23.703 9.656 1 47 100 LYS B C 1
ATOM 1695 O O . LYS B 1 100 ? 2.43 24.922 9.68 1 47 100 LYS B O 1
ATOM 1700 N N . THR B 1 101 ? 2.146 23.047 8.484 1 41.97 101 THR B N 1
ATOM 1701 C CA . THR B 1 101 ? 2.295 23.906 7.309 1 41.97 101 THR B CA 1
ATOM 1702 C C . THR B 1 101 ? 1.032 24.734 7.074 1 41.97 101 THR B C 1
ATOM 1704 O O . THR B 1 101 ? 1.063 25.734 6.359 1 41.97 101 THR B O 1
ATOM 1707 N N . GLU B 1 102 ? -0.068 24.25 7.438 1 43.5 102 GLU B N 1
ATOM 1708 C CA . GLU B 1 102 ? -1.196 25.141 7.184 1 43.5 102 GLU B CA 1
ATOM 1709 C C . GLU B 1 102 ? -1.034 26.469 7.926 1 43.5 102 GLU B C 1
ATOM 1711 O O . GLU B 1 102 ? -1.592 27.484 7.516 1 43.5 102 GLU B O 1
ATOM 1716 N N . THR B 1 103 ? -0.37 26.391 9.016 1 37.56 103 THR B N 1
ATOM 1717 C CA . THR B 1 103 ? -0.353 27.594 9.828 1 37.56 103 THR B CA 1
ATOM 1718 C C . THR B 1 103 ? 0.685 28.594 9.312 1 37.56 103 THR B C 1
ATOM 1720 O O . THR B 1 103 ? 0.629 29.781 9.625 1 37.56 103 THR B O 1
ATOM 1723 N N . LYS B 1 104 ? 1.832 28.234 8.633 1 38.34 104 LYS B N 1
ATOM 1724 C CA . LYS B 1 104 ? 2.812 29.266 8.312 1 38.34 104 LYS B CA 1
ATOM 1725 C C . LYS B 1 104 ? 2.322 30.156 7.168 1 38.34 104 LYS B C 1
ATOM 1727 O O . LYS B 1 104 ? 2.922 31.188 6.883 1 38.34 104 LYS B O 1
ATOM 1732 N N . LEU B 1 105 ? 1.542 29.672 6.238 1 36.75 105 LEU B N 1
ATOM 1733 C CA . LEU B 1 105 ? 1.24 30.625 5.172 1 36.75 105 LEU B CA 1
ATOM 1734 C C . LEU B 1 105 ? 0.37 31.75 5.695 1 36.75 105 LEU B C 1
ATOM 1736 O O . LEU B 1 105 ? 0.448 32.875 5.195 1 36.75 105 LEU B O 1
ATOM 1740 N N . THR B 1 106 ? -0.371 31.484 6.668 1 34.91 106 THR B N 1
ATOM 1741 C CA . THR B 1 106 ? -1.264 32.562 7.078 1 34.91 106 THR B CA 1
ATOM 1742 C C . THR B 1 106 ? -0.5 33.625 7.859 1 34.91 106 THR B C 1
ATOM 1744 O O . THR B 1 106 ? -0.979 34.75 8.016 1 34.91 106 THR B O 1
ATOM 1747 N N . VAL B 1 107 ? 0.548 33.219 8.445 1 35.22 107 VAL B N 1
ATOM 1748 C CA . VAL B 1 107 ? 1.168 34.25 9.281 1 35.22 107 VAL B CA 1
ATOM 1749 C C . VAL B 1 107 ? 1.817 35.312 8.398 1 35.22 107 VAL B C 1
ATOM 1751 O O . VAL B 1 107 ? 1.768 36.5 8.711 1 35.22 107 VAL B O 1
ATOM 1754 N N . PHE B 1 108 ? 2.416 34.938 7.242 1 39.22 108 PHE B N 1
ATOM 1755 C CA . PHE B 1 108 ? 3.176 36 6.613 1 39.22 108 PHE B CA 1
ATOM 1756 C C . PHE B 1 108 ? 2.246 37 5.91 1 39.22 108 PHE B C 1
ATOM 1758 O O . PHE B 1 108 ? 2.621 38.125 5.656 1 39.22 108 PHE B O 1
ATOM 1765 N N . MET B 1 109 ? 0.991 36.469 5.516 1 37.03 109 MET B N 1
ATOM 1766 C CA . MET B 1 109 ? 0.217 37.438 4.77 1 37.03 109 MET B CA 1
ATOM 1767 C C . MET B 1 109 ? -0.368 38.5 5.703 1 37.03 109 MET B C 1
ATOM 1769 O O . MET B 1 109 ? -0.846 39.531 5.25 1 37.03 109 MET B O 1
ATOM 1773 N N . SER B 1 110 ? -0.595 38.125 6.922 1 31.59 110 SER B N 1
ATOM 1774 C CA . SER B 1 110 ? -1.303 39.156 7.676 1 31.59 110 SER B CA 1
ATOM 1775 C C . SER B 1 110 ? -0.347 40.219 8.164 1 31.59 110 SER B C 1
ATOM 1777 O O . SER B 1 110 ? -0.781 41.25 8.688 1 31.59 110 SER B O 1
ATOM 1779 N N . ASN B 1 111 ? 0.973 40.094 8.148 1 31.17 111 ASN B N 1
ATOM 1780 C CA . ASN B 1 111 ? 1.619 41.344 8.586 1 31.17 111 ASN B CA 1
ATOM 1781 C C . ASN B 1 111 ? 1.812 42.312 7.434 1 31.17 111 ASN B C 1
ATOM 1783 O O . ASN B 1 111 ? 2.244 41.906 6.348 1 31.17 111 ASN B O 1
#

Secondary structure (DSSP, 8-state):
--TTSS--------SSS---HHHHHHHHHHHHHS---------S---S-------HHHHHHHHHHHHHHHHTSTT--HHHHHHHHHHHHHHHHHHHHHHHHHHHHHHHHH-/--TTSS--------SSS---HHHHHHHHHHHHHS---------S---S-------HHHHHHHHHHHHHHHHTSTT--HHHHHHHHHHHHHHHHHHHHHHHHHHHHHHHHH-

Sequence (222 aa):
MLLDDFLFLDSEAETSGALTESDILNSVTNKNSTAMDCNKDEDENDDNEEINKPSYDEMINSFETIRRGLQCEKNTPEGIFGALQRCEVYYETKHFFHQKTETKLTVFMSNMLLDDFLFLDSEAETSGALTESDILNSVTNKNSTAMDCNKDEDENDDNEEINKPSYDEMINSFETIRRGLQCEKNTPEGIFGALQRCEVYYETKHFFHQKTETKLTVFMSN

Organism: Nephila pilipes (NCBI:txid299642)

Radius of gyration: 20.81 Å; Cα contacts (8 Å, |Δi|>4): 148; chains: 2; bounding box: 45×72×46 Å